Protein AF-A0A7S0QBB1-F1 (afdb_monomer_lite)

Structure (mmCIF, N/CA/C/O backbone):
data_AF-A0A7S0QBB1-F1
#
_entry.id   AF-A0A7S0QBB1-F1
#
loop_
_atom_site.group_PDB
_atom_site.id
_atom_site.type_symbol
_atom_site.label_atom_id
_atom_site.label_alt_id
_atom_site.label_comp_id
_atom_site.label_asym_id
_atom_site.label_entity_id
_atom_site.label_seq_id
_atom_site.pdbx_PDB_ins_code
_atom_site.Cartn_x
_atom_site.Cartn_y
_atom_site.Cartn_z
_atom_site.occupancy
_atom_site.B_iso_or_equiv
_atom_site.auth_seq_id
_atom_site.auth_comp_id
_atom_site.auth_asym_id
_atom_site.auth_atom_id
_atom_site.pdbx_PDB_model_num
ATOM 1 N N . MET A 1 1 ? 30.044 -7.065 79.061 1.00 37.31 1 MET A N 1
ATOM 2 C CA . MET A 1 1 ? 30.307 -5.924 78.152 1.00 37.31 1 MET A CA 1
ATOM 3 C C . MET A 1 1 ? 30.071 -6.440 76.737 1.00 37.31 1 MET A C 1
ATOM 5 O O . MET A 1 1 ? 30.733 -7.391 76.361 1.00 37.31 1 MET A O 1
ATOM 9 N N . TRP A 1 2 ? 28.888 -6.179 76.162 1.00 34.31 2 TRP A N 1
ATOM 10 C CA . TRP A 1 2 ? 28.631 -5.109 75.167 1.00 34.31 2 TRP A CA 1
ATOM 11 C C . TRP A 1 2 ? 29.386 -5.379 73.849 1.00 34.31 2 TRP A C 1
ATOM 13 O O . TRP A 1 2 ? 30.584 -5.583 73.883 1.00 34.31 2 TRP A O 1
ATOM 23 N N . SER A 1 3 ? 28.806 -5.382 72.651 1.00 31.30 3 SER A N 1
ATOM 24 C CA . SER A 1 3 ? 27.509 -4.904 72.185 1.00 31.30 3 SER A CA 1
ATOM 25 C C . SER A 1 3 ? 27.226 -5.514 70.808 1.00 31.30 3 SER A C 1
ATOM 27 O O . SER A 1 3 ? 28.116 -5.647 69.973 1.00 31.30 3 SER A O 1
ATOM 29 N N . SER A 1 4 ? 25.951 -5.817 70.578 1.00 45.66 4 SER A N 1
ATOM 30 C CA . SER A 1 4 ? 25.325 -6.063 69.280 1.00 45.66 4 SER A CA 1
ATOM 31 C C . SER A 1 4 ? 25.690 -4.980 68.251 1.00 45.66 4 SER A C 1
ATOM 33 O O . SER A 1 4 ? 25.452 -3.799 68.502 1.00 45.66 4 SER A O 1
ATOM 35 N N . ALA A 1 5 ? 26.133 -5.383 67.059 1.00 41.97 5 ALA A N 1
ATOM 36 C CA . ALA A 1 5 ? 26.067 -4.555 65.856 1.00 41.97 5 ALA A CA 1
ATOM 37 C C . ALA A 1 5 ? 25.250 -5.296 64.789 1.00 41.97 5 ALA A C 1
ATOM 39 O O . ALA A 1 5 ? 25.757 -6.099 64.005 1.00 41.97 5 ALA A O 1
ATOM 40 N N . ARG A 1 6 ? 23.939 -5.036 64.812 1.00 38.53 6 ARG A N 1
ATOM 41 C CA . ARG A 1 6 ? 22.996 -5.389 63.751 1.00 38.53 6 ARG A CA 1
ATOM 42 C C . ARG A 1 6 ? 23.432 -4.675 62.472 1.00 38.53 6 ARG A C 1
ATOM 44 O O . ARG A 1 6 ? 23.527 -3.451 62.460 1.00 38.53 6 ARG A O 1
ATOM 51 N N . ARG A 1 7 ? 23.661 -5.420 61.391 1.00 38.12 7 ARG A N 1
ATOM 52 C CA . ARG A 1 7 ? 23.711 -4.822 60.053 1.00 38.12 7 ARG A CA 1
ATOM 53 C C . ARG A 1 7 ? 22.289 -4.376 59.688 1.00 38.12 7 ARG A C 1
ATOM 55 O O . ARG A 1 7 ? 21.369 -5.178 59.863 1.00 38.12 7 ARG A O 1
ATOM 62 N N . PRO A 1 8 ? 22.081 -3.136 59.215 1.00 37.22 8 PRO A N 1
ATOM 63 C CA . PRO A 1 8 ? 20.784 -2.728 58.707 1.00 37.22 8 PRO A CA 1
ATOM 64 C C . PRO A 1 8 ? 20.463 -3.591 57.488 1.00 37.22 8 PRO A C 1
ATOM 66 O O . PRO A 1 8 ? 21.264 -3.709 56.558 1.00 37.22 8 PRO A O 1
ATOM 69 N N . GLY A 1 9 ? 19.305 -4.246 57.546 1.00 32.09 9 GLY A N 1
ATOM 70 C CA . GLY A 1 9 ? 18.743 -4.964 56.419 1.00 32.09 9 GLY A CA 1
ATOM 71 C C . GLY A 1 9 ? 18.637 -4.021 55.231 1.00 32.09 9 GLY A C 1
ATOM 72 O O . GLY A 1 9 ? 18.118 -2.911 55.349 1.00 32.09 9 GLY A O 1
ATOM 73 N N . VAL A 1 10 ? 19.141 -4.475 54.088 1.00 34.97 10 VAL A N 1
ATOM 74 C CA . VAL A 1 10 ? 18.803 -3.893 52.797 1.00 34.97 10 VAL A CA 1
ATOM 75 C C . VAL A 1 10 ? 17.295 -4.039 52.670 1.00 34.97 10 VAL A C 1
ATOM 77 O O . VAL A 1 10 ? 16.771 -5.136 52.477 1.00 34.97 10 VAL A O 1
ATOM 80 N N . VAL A 1 11 ? 16.600 -2.924 52.883 1.00 34.69 11 VAL A N 1
ATOM 81 C CA . VAL A 1 11 ? 15.181 -2.784 52.602 1.00 34.69 11 VAL A CA 1
ATOM 82 C C . VAL A 1 11 ? 15.012 -3.170 51.143 1.00 34.69 11 VAL A C 1
ATOM 84 O O . VAL A 1 11 ? 15.486 -2.482 50.240 1.00 34.69 11 VAL A O 1
ATOM 87 N N . SER A 1 12 ? 14.376 -4.322 50.939 1.00 36.91 12 SER A N 1
ATOM 88 C CA . SER A 1 12 ? 13.771 -4.687 49.672 1.00 36.91 12 SER A CA 1
ATOM 89 C C . SER A 1 12 ? 12.870 -3.534 49.265 1.00 36.91 12 SER A C 1
ATOM 91 O O . SER A 1 12 ? 11.769 -3.384 49.793 1.00 36.91 12 SER A O 1
ATOM 93 N N . LEU A 1 13 ? 13.335 -2.716 48.323 1.00 33.91 13 LEU A N 1
ATOM 94 C CA . LEU A 1 13 ? 12.466 -1.843 47.556 1.00 33.91 13 LEU A CA 1
ATOM 95 C C . LEU A 1 13 ? 11.716 -2.742 46.567 1.00 33.91 13 LEU A C 1
ATOM 97 O O . LEU A 1 13 ? 11.995 -2.790 45.371 1.00 33.91 13 LEU A O 1
ATOM 101 N N . LEU A 1 14 ? 10.793 -3.529 47.120 1.00 33.22 14 LEU A N 1
ATOM 102 C CA . LEU A 1 14 ? 9.712 -4.152 46.387 1.00 33.22 14 LEU A CA 1
ATOM 103 C C . LEU A 1 14 ? 8.854 -2.986 45.891 1.00 33.22 14 LEU A C 1
ATOM 105 O O . LEU A 1 14 ? 7.978 -2.484 46.594 1.00 33.22 14 LEU A O 1
ATOM 109 N N . LEU A 1 15 ? 9.157 -2.494 44.693 1.00 34.69 15 LEU A N 1
ATOM 110 C CA . LEU A 1 15 ? 8.220 -1.675 43.944 1.00 34.69 15 LEU A CA 1
ATOM 111 C C . LEU A 1 15 ? 7.018 -2.578 43.650 1.00 34.69 15 LEU A C 1
ATOM 113 O O . LEU A 1 15 ? 7.016 -3.360 42.701 1.00 34.69 15 LEU A O 1
ATOM 117 N N . LEU A 1 16 ? 6.009 -2.488 44.519 1.00 35.66 16 LEU A N 1
ATOM 118 C CA . LEU A 1 16 ? 4.643 -2.892 44.232 1.00 35.66 16 LEU A CA 1
ATOM 119 C C . LEU A 1 16 ? 4.153 -2.051 43.045 1.00 35.66 16 LEU A C 1
ATOM 121 O O . LEU A 1 16 ? 3.462 -1.051 43.205 1.00 35.66 16 LEU A O 1
ATOM 125 N N . ALA A 1 17 ? 4.494 -2.477 41.831 1.00 36.44 17 ALA A N 1
ATOM 126 C CA . ALA A 1 17 ? 3.662 -2.234 40.666 1.00 36.44 17 ALA A CA 1
ATOM 127 C C . ALA A 1 17 ? 2.497 -3.231 40.736 1.00 36.44 17 ALA A C 1
ATOM 129 O O . ALA A 1 17 ? 2.437 -4.226 40.015 1.00 36.44 17 ALA A O 1
ATOM 130 N N . THR A 1 18 ? 1.592 -3.001 41.684 1.00 37.41 18 THR A N 1
ATOM 131 C CA . THR A 1 18 ? 0.313 -3.695 41.745 1.00 37.41 18 THR A CA 1
ATOM 132 C C . THR A 1 18 ? -0.521 -3.284 40.537 1.00 37.41 18 THR A C 1
ATOM 134 O O . THR A 1 18 ? -0.898 -2.129 40.371 1.00 37.41 18 THR A O 1
ATOM 137 N N . ALA A 1 19 ? -0.763 -4.267 39.671 1.00 44.66 19 ALA A N 1
ATOM 138 C CA . ALA A 1 19 ? -1.943 -4.405 38.826 1.00 44.66 19 ALA A CA 1
ATOM 139 C C . ALA A 1 19 ? -2.500 -3.110 38.196 1.00 44.66 19 ALA A C 1
ATOM 141 O O . ALA A 1 19 ? -3.535 -2.588 38.603 1.00 44.66 19 ALA A O 1
ATOM 142 N N . ARG A 1 20 ? -1.897 -2.670 37.089 1.00 39.00 20 ARG A N 1
ATOM 143 C CA . ARG A 1 20 ? -2.682 -2.089 35.990 1.00 39.00 20 ARG A CA 1
ATOM 144 C C . ARG A 1 20 ? -2.699 -3.134 34.892 1.00 39.00 20 ARG A C 1
ATOM 146 O O . ARG A 1 20 ? -1.635 -3.571 34.467 1.00 39.00 20 ARG A O 1
ATOM 153 N N . GLY A 1 21 ? -3.903 -3.620 34.587 1.00 40.47 21 GLY A N 1
ATOM 154 C CA . GLY A 1 21 ? -4.158 -4.845 33.835 1.00 40.47 21 GLY A CA 1
ATOM 155 C C . GLY A 1 21 ? -3.227 -5.020 32.645 1.00 40.47 21 GLY A C 1
ATOM 156 O O . GLY A 1 21 ? -2.919 -4.051 31.950 1.00 40.47 21 GLY A O 1
ATOM 157 N N . ALA A 1 22 ? -2.785 -6.264 32.424 1.00 38.00 22 ALA A N 1
ATOM 158 C CA . ALA A 1 22 ? -2.111 -6.636 31.188 1.00 38.00 22 ALA A CA 1
ATOM 159 C C . ALA A 1 22 ? -2.870 -5.972 30.031 1.00 38.00 22 ALA A C 1
ATOM 161 O O . ALA A 1 22 ? -4.101 -6.095 30.019 1.00 38.00 22 ALA A O 1
ATOM 162 N N . PRO A 1 23 ? -2.189 -5.222 29.141 1.00 39.91 23 PRO A N 1
ATOM 163 C CA . PRO A 1 23 ? -2.857 -4.488 28.080 1.00 39.91 23 PRO A CA 1
ATOM 164 C C . PRO A 1 23 ? -3.809 -5.457 27.396 1.00 39.91 23 PRO A C 1
ATOM 166 O O . PRO A 1 23 ? -3.370 -6.476 26.851 1.00 39.91 23 PRO A O 1
ATOM 169 N N . GLN A 1 24 ? -5.116 -5.203 27.534 1.00 37.03 24 GLN A N 1
ATOM 170 C CA . GLN A 1 24 ? -6.111 -6.003 26.844 1.00 37.03 24 GLN A CA 1
ATOM 171 C C . GLN A 1 24 ? -5.732 -5.891 25.380 1.00 37.03 24 GLN A C 1
ATOM 173 O O . GLN A 1 24 ? -5.711 -4.788 24.833 1.00 37.03 24 GLN A O 1
ATOM 178 N N . LYS A 1 25 ? -5.339 -7.016 24.773 1.00 42.03 25 LYS A N 1
ATOM 179 C CA . LYS A 1 25 ? -5.121 -7.048 23.333 1.00 42.03 25 LYS A CA 1
ATOM 180 C C . LYS A 1 25 ? -6.411 -6.514 22.730 1.00 42.03 25 LYS A C 1
ATOM 182 O O . LYS A 1 25 ? -7.453 -7.108 23.017 1.00 42.03 25 LYS A O 1
ATOM 187 N N . PRO A 1 26 ? -6.381 -5.413 21.965 1.00 46.41 26 PRO A N 1
ATOM 188 C CA . PRO A 1 26 ? -7.560 -5.010 21.235 1.00 46.41 26 PRO A CA 1
ATOM 189 C C . PRO A 1 26 ? -7.950 -6.213 20.383 1.00 46.41 26 PRO A C 1
ATOM 191 O O . PRO A 1 26 ? -7.194 -6.661 19.518 1.00 46.41 26 PRO A O 1
ATOM 194 N N . THR A 1 27 ? -9.085 -6.816 20.727 1.00 52.03 27 THR A N 1
ATOM 195 C CA . THR A 1 27 ? -9.626 -7.942 19.980 1.00 52.03 27 THR A CA 1
ATOM 196 C C . THR A 1 27 ? -10.220 -7.314 18.736 1.00 52.03 27 THR A C 1
ATOM 198 O O . THR A 1 27 ? -11.371 -6.878 18.744 1.00 52.03 27 THR A O 1
ATOM 201 N N . ILE A 1 28 ? -9.398 -7.145 17.700 1.00 63.47 28 ILE A N 1
ATOM 202 C CA . ILE A 1 28 ? -9.899 -6.654 16.425 1.00 63.47 28 ILE A CA 1
ATOM 203 C C . ILE A 1 28 ? -10.832 -7.748 15.917 1.00 63.47 28 ILE A C 1
ATOM 205 O O . ILE A 1 28 ? -10.396 -8.868 15.650 1.00 63.47 28 ILE A O 1
ATOM 209 N N . LYS A 1 29 ? -12.135 -7.454 15.883 1.00 77.94 29 LYS A N 1
ATOM 210 C CA . LYS A 1 29 ? -13.109 -8.353 15.263 1.00 77.94 29 LYS A CA 1
ATOM 211 C C . LYS A 1 29 ? -12.664 -8.579 13.821 1.00 77.94 29 LYS A C 1
ATOM 213 O O . LYS A 1 29 ? -12.307 -7.610 13.150 1.00 77.94 29 LYS A O 1
ATOM 218 N N . SER A 1 30 ? -12.684 -9.835 13.374 1.00 85.44 30 SER A N 1
ATOM 219 C CA . SER A 1 30 ? -12.396 -10.144 11.974 1.00 85.44 30 SER A CA 1
ATOM 220 C C . SER A 1 30 ? -13.299 -9.302 11.076 1.00 85.44 30 SER A C 1
ATOM 222 O O . SER A 1 30 ? -14.501 -9.169 11.323 1.00 85.44 30 SER A O 1
ATOM 224 N N . LEU A 1 31 ? -12.696 -8.731 10.042 1.00 90.62 31 LEU A N 1
ATOM 225 C CA . LEU A 1 31 ? -13.368 -7.987 8.992 1.00 90.62 31 LEU A CA 1
ATOM 226 C C . LEU A 1 31 ? -13.863 -8.917 7.880 1.00 90.62 31 LEU A C 1
ATOM 228 O O . LEU A 1 31 ? -14.485 -8.436 6.945 1.00 90.62 31 LEU A O 1
ATOM 232 N N . GLY A 1 32 ? -13.612 -10.229 7.950 1.00 93.25 32 GLY A N 1
ATOM 233 C CA . GLY A 1 32 ? -13.990 -11.177 6.904 1.00 93.25 32 GLY A CA 1
ATOM 234 C C . GLY A 1 32 ? -13.094 -11.056 5.670 1.00 93.25 32 GLY A C 1
ATOM 235 O O . GLY A 1 32 ? -11.882 -11.274 5.752 1.00 93.25 32 GLY A O 1
ATOM 236 N N . THR A 1 33 ? -13.688 -10.740 4.514 1.00 95.44 33 THR A N 1
ATOM 237 C CA . THR A 1 33 ? -12.956 -10.581 3.248 1.00 95.44 33 THR A CA 1
ATOM 238 C C . THR A 1 33 ? -12.475 -9.147 3.072 1.00 95.44 33 THR A C 1
ATOM 240 O O . THR A 1 33 ? -13.278 -8.217 2.991 1.00 95.44 33 THR A O 1
ATOM 243 N N . CYS A 1 34 ? -11.163 -8.973 2.936 1.00 96.62 34 CYS A N 1
ATOM 244 C CA . CYS A 1 34 ? -10.540 -7.675 2.722 1.00 96.62 34 CYS A CA 1
ATOM 245 C C . CYS A 1 34 ? -9.991 -7.546 1.295 1.00 96.62 34 CYS A C 1
ATOM 247 O O . CYS A 1 34 ? -9.218 -8.393 0.850 1.00 96.62 34 CYS A O 1
ATOM 249 N N . SER A 1 35 ? -10.315 -6.454 0.607 1.00 97.38 35 SER A N 1
ATOM 250 C CA . SER A 1 35 ? -9.626 -6.036 -0.619 1.00 97.38 35 SER A CA 1
ATOM 251 C C . SER A 1 35 ? -8.376 -5.249 -0.250 1.00 97.38 35 SER A C 1
ATOM 253 O O . SER A 1 35 ? -8.486 -4.163 0.306 1.00 97.38 35 SER A O 1
ATOM 255 N N . VAL A 1 36 ? -7.186 -5.764 -0.558 1.00 96.38 36 VAL A N 1
ATOM 256 C CA . VAL A 1 36 ? -5.913 -5.057 -0.351 1.00 96.38 36 VAL A CA 1
ATOM 257 C C . VAL A 1 36 ? -5.462 -4.453 -1.671 1.00 96.38 36 VAL A C 1
ATOM 259 O O . VAL A 1 36 ? -5.113 -5.169 -2.608 1.00 96.38 36 VAL A O 1
ATOM 262 N N . VAL A 1 37 ? -5.463 -3.128 -1.738 1.00 95.62 37 VAL A N 1
ATOM 263 C CA . VAL A 1 37 ? -5.163 -2.349 -2.938 1.00 95.62 37 VAL A CA 1
ATOM 264 C C . VAL A 1 37 ? -3.757 -1.772 -2.827 1.00 95.62 37 VAL A C 1
ATOM 266 O O . VAL A 1 37 ? -3.470 -0.946 -1.954 1.00 95.62 37 VAL A O 1
ATOM 269 N N . SER A 1 38 ? -2.865 -2.236 -3.702 1.00 94.25 38 SER A N 1
ATOM 270 C CA . SER A 1 38 ? -1.499 -1.719 -3.809 1.00 94.25 38 SER A CA 1
ATOM 271 C C . SER A 1 38 ? -1.462 -0.301 -4.393 1.00 94.25 38 SER A C 1
ATOM 273 O O . SER A 1 38 ? -2.475 0.280 -4.777 1.00 94.25 38 SER A O 1
ATOM 275 N N . THR A 1 39 ? -0.260 0.263 -4.493 1.00 92.38 39 THR A N 1
ATOM 276 C CA . THR A 1 39 ? -0.033 1.528 -5.195 1.00 92.38 39 THR A CA 1
ATOM 277 C C . THR A 1 39 ? 0.264 1.351 -6.681 1.00 92.38 39 THR A C 1
ATOM 279 O O . THR A 1 39 ? 0.466 2.354 -7.350 1.00 92.38 39 THR A O 1
ATOM 282 N N . SER A 1 40 ? 0.275 0.123 -7.209 1.00 92.00 40 SER A N 1
ATOM 283 C CA . SER A 1 40 ? 0.724 -0.189 -8.571 1.00 92.00 40 SER A CA 1
ATOM 284 C C . SER A 1 40 ? -0.063 0.567 -9.645 1.00 92.00 40 SER A C 1
ATOM 286 O O . SER A 1 40 ? -1.294 0.585 -9.601 1.00 92.00 40 SER A O 1
ATOM 288 N N . GLY A 1 41 ? 0.623 1.156 -10.632 1.00 91.19 41 GLY A N 1
ATOM 289 C CA . GLY A 1 41 ? -0.030 1.777 -11.795 1.00 91.19 41 GLY A CA 1
ATOM 290 C C . GLY A 1 41 ? -0.711 0.775 -12.721 1.00 91.19 41 GLY A C 1
ATOM 291 O O . GLY A 1 41 ? -1.610 1.145 -13.472 1.00 91.19 41 GLY A O 1
ATOM 292 N N . GLN A 1 42 ? -0.379 -0.511 -12.585 1.00 90.69 42 GLN A N 1
ATOM 293 C CA . GLN A 1 42 ? -1.039 -1.607 -13.293 1.00 90.69 42 GLN A CA 1
ATOM 294 C C . GLN A 1 42 ? -2.541 -1.705 -12.978 1.00 90.69 42 GLN A C 1
ATOM 296 O O . GLN A 1 42 ? -3.302 -2.256 -13.763 1.00 90.69 42 GLN A O 1
ATOM 301 N N . LEU A 1 43 ? -2.992 -1.131 -11.856 1.00 91.94 43 LEU A N 1
ATOM 302 C CA . LEU A 1 43 ? -4.413 -1.054 -11.511 1.00 91.94 43 LEU A CA 1
ATOM 303 C C . LEU A 1 43 ? -5.249 -0.302 -12.559 1.00 91.94 43 LEU A C 1
ATOM 305 O O . LEU A 1 43 ? -6.436 -0.569 -12.674 1.00 91.94 43 LEU A O 1
ATOM 309 N N . ALA A 1 44 ? -4.644 0.586 -13.354 1.00 91.69 44 ALA A N 1
ATOM 310 C CA . ALA A 1 44 ? -5.335 1.278 -14.442 1.00 91.69 44 ALA A CA 1
ATOM 311 C C . ALA A 1 44 ? -5.633 0.376 -15.661 1.00 91.69 44 ALA A C 1
ATOM 313 O O . ALA A 1 44 ? -6.252 0.829 -16.617 1.00 91.69 44 ALA A O 1
ATOM 314 N N . ALA A 1 45 ? -5.198 -0.890 -15.656 1.00 90.50 45 ALA A N 1
ATOM 315 C CA . ALA A 1 45 ? -5.482 -1.829 -16.741 1.00 90.50 45 ALA A CA 1
ATOM 316 C C . ALA A 1 45 ? -6.918 -2.385 -16.700 1.00 90.50 45 ALA A C 1
ATOM 318 O O . ALA A 1 45 ? -7.407 -2.886 -17.714 1.00 90.50 45 ALA A O 1
ATOM 319 N N . HIS A 1 46 ? -7.592 -2.317 -15.544 1.00 89.94 46 HIS A N 1
ATOM 320 C CA . HIS A 1 46 ? -8.912 -2.917 -15.337 1.00 89.94 46 HIS A CA 1
ATOM 321 C C . HIS A 1 46 ? -9.805 -2.053 -14.442 1.00 89.94 46 HIS A C 1
ATOM 323 O O . HIS A 1 46 ? -9.385 -1.609 -13.374 1.00 89.94 46 HIS A O 1
ATOM 329 N N . GLU A 1 47 ? -11.061 -1.861 -14.847 1.00 94.88 47 GLU A N 1
ATOM 330 C CA . GLU A 1 47 ? -12.077 -1.122 -14.084 1.00 94.88 47 GLU A CA 1
ATOM 331 C C . GLU A 1 47 ? -12.642 -1.963 -12.923 1.00 94.88 47 GLU A C 1
ATOM 333 O O . GLU A 1 47 ? -13.801 -2.375 -12.902 1.00 94.88 47 GLU A O 1
ATOM 338 N N . ASP A 1 48 ? -11.788 -2.263 -11.945 1.00 96.00 48 ASP A N 1
ATOM 339 C CA . ASP A 1 48 ? -12.096 -3.147 -10.820 1.00 96.00 48 ASP A CA 1
ATOM 340 C C . ASP A 1 48 ? -12.716 -2.441 -9.607 1.00 96.00 48 ASP A C 1
ATOM 342 O O . ASP A 1 48 ? -12.975 -3.073 -8.579 1.00 96.00 48 ASP A O 1
ATOM 346 N N . GLY A 1 49 ? -12.997 -1.142 -9.701 1.00 96.50 49 GLY A N 1
ATOM 347 C CA . GLY A 1 49 ? -13.323 -0.315 -8.545 1.00 96.50 49 GLY A CA 1
ATOM 348 C C . GLY A 1 49 ? -14.566 -0.760 -7.780 1.00 96.50 49 GLY 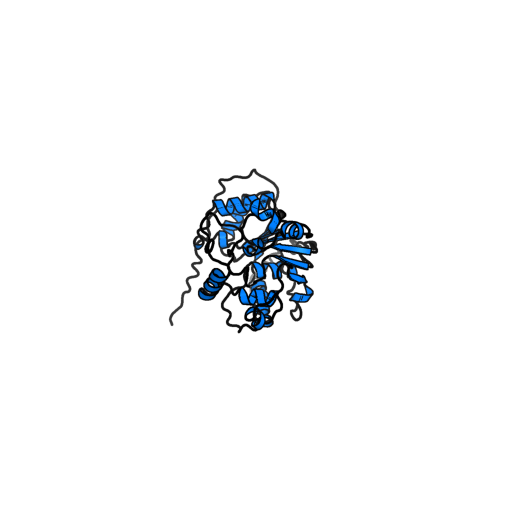A C 1
ATOM 349 O O . GLY A 1 49 ? -14.526 -0.892 -6.557 1.00 96.50 49 GLY A O 1
ATOM 350 N N . ALA A 1 50 ? -15.647 -1.091 -8.489 1.00 97.44 50 ALA A N 1
ATOM 351 C CA . ALA A 1 50 ? -16.866 -1.604 -7.860 1.00 97.44 50 ALA A CA 1
ATOM 352 C C . ALA A 1 50 ? -16.640 -2.961 -7.168 1.00 97.44 50 ALA A C 1
ATOM 354 O O . ALA A 1 50 ? -17.213 -3.237 -6.114 1.00 97.44 50 ALA A O 1
ATOM 355 N N . ARG A 1 51 ? -15.776 -3.808 -7.742 1.00 97.19 51 ARG A N 1
ATOM 356 C CA . ARG A 1 51 ? -15.439 -5.131 -7.202 1.00 97.19 51 ARG A CA 1
ATOM 357 C C . ARG A 1 51 ? -14.558 -5.022 -5.959 1.00 97.19 51 ARG A C 1
ATOM 359 O O . ARG A 1 51 ? -14.762 -5.770 -5.008 1.00 97.19 51 ARG A O 1
ATOM 366 N N . ILE A 1 52 ? -13.629 -4.067 -5.948 1.00 97.12 52 ILE A N 1
ATOM 367 C CA . ILE A 1 52 ? -12.816 -3.721 -4.778 1.00 97.12 52 ILE A CA 1
ATOM 368 C C . ILE A 1 52 ? -13.716 -3.282 -3.619 1.00 97.12 52 ILE A C 1
ATOM 370 O O . ILE A 1 52 ? -13.592 -3.827 -2.519 1.00 97.12 52 ILE A O 1
ATOM 374 N N . ASP A 1 53 ? -14.642 -2.353 -3.879 1.00 96.75 53 ASP A N 1
ATOM 375 C CA . ASP A 1 53 ? -15.512 -1.745 -2.864 1.00 96.75 53 ASP A CA 1
ATOM 376 C C . ASP A 1 53 ? -16.576 -2.710 -2.303 1.00 96.75 53 ASP A C 1
ATOM 378 O O . ASP A 1 53 ? -17.093 -2.484 -1.203 1.00 96.75 53 ASP A O 1
ATOM 382 N N . ALA A 1 54 ? -16.856 -3.812 -3.010 1.00 97.00 54 ALA A N 1
ATOM 383 C CA . ALA A 1 54 ? -17.774 -4.868 -2.581 1.00 97.00 54 ALA A CA 1
ATOM 384 C C . ALA A 1 54 ? -17.230 -5.752 -1.440 1.00 97.00 54 ALA A C 1
ATOM 386 O O . ALA A 1 54 ? -17.987 -6.525 -0.847 1.00 97.00 54 ALA A O 1
ATOM 387 N N . ALA A 1 55 ? -15.935 -5.667 -1.118 1.00 96.88 55 ALA A N 1
ATOM 388 C CA . ALA A 1 55 ? -15.361 -6.394 0.012 1.00 96.88 55 ALA A CA 1
ATOM 389 C C . ALA A 1 55 ? -15.917 -5.900 1.361 1.00 96.88 55 ALA A C 1
ATOM 391 O O . ALA A 1 55 ? -16.409 -4.777 1.503 1.00 96.88 55 ALA A O 1
ATOM 392 N N . ASN A 1 56 ? -15.797 -6.728 2.402 1.00 95.81 56 ASN A N 1
ATOM 393 C CA . ASN A 1 56 ? -16.208 -6.324 3.746 1.00 95.81 56 ASN A CA 1
ATOM 394 C C . ASN A 1 56 ? -15.362 -5.149 4.257 1.00 95.81 56 ASN A C 1
ATOM 396 O O . ASN A 1 56 ? -15.902 -4.263 4.922 1.00 95.81 56 ASN A O 1
ATOM 400 N N . ALA A 1 57 ? -14.075 -5.114 3.898 1.00 94.81 57 ALA A N 1
ATOM 401 C CA . ALA A 1 57 ? -13.180 -3.986 4.129 1.00 94.81 57 ALA A CA 1
ATOM 402 C C . ALA A 1 57 ? -12.245 -3.738 2.934 1.00 94.81 57 ALA A C 1
ATOM 404 O O . ALA A 1 57 ? -11.770 -4.678 2.297 1.00 94.81 57 ALA A O 1
ATOM 405 N N . VAL A 1 58 ? -11.927 -2.472 2.669 1.00 95.19 58 VAL A N 1
ATOM 406 C CA . VAL A 1 58 ? -10.926 -2.041 1.688 1.00 95.19 58 VAL A CA 1
ATOM 407 C C . VAL A 1 58 ? -9.702 -1.499 2.413 1.00 95.19 58 VAL A C 1
ATOM 409 O O . VAL A 1 58 ? -9.778 -0.554 3.199 1.00 95.19 58 VAL A O 1
ATOM 412 N N . VAL A 1 59 ? -8.557 -2.102 2.130 1.00 94.75 59 VAL A N 1
ATOM 413 C CA . VAL A 1 59 ? -7.260 -1.782 2.709 1.00 94.75 59 VAL A CA 1
ATOM 414 C C . VAL A 1 59 ? -6.378 -1.162 1.633 1.00 94.75 59 VAL A C 1
ATOM 416 O O . VAL A 1 59 ? -6.026 -1.835 0.668 1.00 94.75 59 VAL A O 1
ATOM 419 N N . ARG A 1 60 ? -5.978 0.101 1.788 1.00 93.69 60 ARG A N 1
ATOM 420 C CA . ARG A 1 60 ? -5.063 0.769 0.846 1.00 93.69 60 ARG A CA 1
ATOM 421 C C . ARG A 1 60 ? -3.647 0.833 1.386 1.00 93.69 60 ARG A C 1
ATOM 423 O O . ARG A 1 60 ? -3.435 0.965 2.590 1.00 93.69 60 ARG A O 1
ATOM 430 N N . LEU A 1 61 ? -2.673 0.766 0.488 1.00 91.56 61 LEU A N 1
ATOM 431 C CA . LEU A 1 61 ? -1.263 0.860 0.843 1.00 91.56 61 LEU A CA 1
ATOM 432 C C . LEU A 1 61 ? -0.671 2.220 0.480 1.00 91.56 61 LEU A C 1
ATOM 434 O O . LEU A 1 61 ? -1.001 2.813 -0.543 1.00 91.56 61 LEU A O 1
ATOM 438 N N . GLY A 1 62 ? 0.256 2.687 1.312 1.00 87.31 62 GLY A N 1
ATOM 439 C CA . GLY A 1 62 ? 1.012 3.909 1.073 1.00 87.31 62 GLY A CA 1
ATOM 440 C C . GLY A 1 62 ? 0.172 5.187 1.144 1.00 87.31 62 GLY A C 1
ATOM 441 O O . GLY A 1 62 ? -0.846 5.272 1.833 1.00 87.31 62 GLY A O 1
ATOM 442 N N . TRP A 1 63 ? 0.649 6.211 0.438 1.00 81.62 63 TRP A N 1
ATOM 443 C CA . TRP A 1 63 ? 0.178 7.595 0.567 1.00 81.62 63 TRP A CA 1
ATOM 444 C C . TRP A 1 63 ? -0.637 8.095 -0.631 1.00 81.62 63 TRP A C 1
ATOM 446 O O . TRP A 1 63 ? -1.145 9.207 -0.592 1.00 81.62 63 TRP A O 1
ATOM 456 N N . GLY A 1 64 ? -0.813 7.272 -1.668 1.00 78.81 64 GLY A N 1
ATOM 457 C CA . GLY A 1 64 ? -1.561 7.649 -2.869 1.00 78.81 64 GLY A CA 1
ATOM 458 C C . GLY A 1 64 ? -3.027 7.943 -2.581 1.00 78.81 64 GLY A C 1
ATOM 459 O O . GLY A 1 64 ? -3.705 7.115 -1.969 1.00 78.81 64 GLY A O 1
ATOM 460 N N . ALA A 1 65 ? -3.525 9.102 -2.995 1.00 77.19 65 ALA A N 1
ATOM 461 C CA . ALA A 1 65 ? -4.946 9.418 -2.908 1.00 77.19 65 ALA A CA 1
ATOM 462 C C . ALA A 1 65 ? -5.726 8.726 -4.037 1.00 77.19 65 ALA A C 1
ATOM 464 O O . ALA A 1 65 ? -5.222 8.585 -5.152 1.00 77.19 65 ALA A O 1
ATOM 465 N N . THR A 1 66 ? -6.971 8.336 -3.761 1.00 81.94 66 THR A N 1
ATOM 466 C CA . THR A 1 66 ? -7.914 7.980 -4.826 1.00 81.94 66 THR A CA 1
ATOM 467 C C . THR A 1 66 ? -8.389 9.273 -5.475 1.00 81.94 66 THR A C 1
ATOM 469 O O . THR A 1 66 ? -9.028 10.093 -4.821 1.00 81.94 66 THR A O 1
ATOM 472 N N . THR A 1 67 ? -8.073 9.474 -6.751 1.00 84.50 67 THR A N 1
ATOM 473 C CA . THR A 1 67 ? -8.611 10.598 -7.528 1.00 84.50 67 THR A CA 1
ATOM 474 C C . THR A 1 67 ? -9.940 10.199 -8.176 1.00 84.50 67 THR A C 1
ATOM 476 O O . THR A 1 67 ? -10.149 9.008 -8.428 1.00 84.50 67 THR A O 1
ATOM 479 N N . PRO A 1 68 ? -10.828 11.154 -8.518 1.00 88.62 68 PRO A N 1
ATOM 480 C CA . PRO A 1 68 ? -12.065 10.850 -9.243 1.00 88.62 68 PRO A CA 1
ATOM 481 C C . PRO A 1 68 ? -11.835 10.032 -10.523 1.00 88.62 68 PRO A C 1
ATOM 483 O O . PRO A 1 68 ? -12.591 9.108 -10.806 1.00 88.62 68 PRO A O 1
ATOM 486 N N . ALA A 1 69 ? -10.741 10.305 -11.243 1.00 89.75 69 ALA A N 1
ATOM 487 C CA . ALA A 1 69 ? -10.360 9.574 -12.453 1.00 89.75 69 ALA A CA 1
ATOM 488 C C . ALA A 1 69 ? -10.002 8.098 -12.196 1.00 89.75 69 ALA A C 1
ATOM 490 O O . ALA A 1 69 ? -10.110 7.273 -13.097 1.00 89.75 69 ALA A O 1
ATOM 491 N N . MET A 1 70 ? -9.595 7.753 -10.971 1.00 91.81 70 MET A N 1
ATOM 492 C CA . MET A 1 70 ? -9.196 6.395 -10.604 1.00 91.81 70 MET A CA 1
ATOM 493 C C . MET A 1 70 ? -10.329 5.575 -9.978 1.00 91.81 70 MET A C 1
ATOM 495 O O . MET A 1 70 ? -10.176 4.364 -9.839 1.00 91.81 70 MET A O 1
ATOM 499 N N . VAL A 1 71 ? -11.471 6.181 -9.628 1.00 94.06 71 VAL A N 1
ATOM 500 C CA . VAL A 1 71 ? -12.569 5.492 -8.918 1.00 94.06 71 VAL A CA 1
ATOM 501 C C . VAL A 1 71 ? -13.058 4.251 -9.669 1.00 94.06 71 VAL A C 1
ATOM 503 O O . VAL A 1 71 ? -13.259 3.215 -9.040 1.00 94.06 71 VAL A O 1
ATOM 506 N N . ALA A 1 72 ? -13.179 4.314 -11.000 1.00 96.12 72 ALA A N 1
ATOM 507 C CA . ALA A 1 72 ? -13.592 3.166 -11.813 1.00 96.12 72 ALA A CA 1
ATOM 508 C C . ALA A 1 72 ? -12.626 1.971 -11.696 1.00 96.12 72 ALA A C 1
ATOM 510 O O . ALA A 1 72 ? -13.052 0.824 -11.757 1.00 96.12 72 ALA A O 1
ATOM 511 N N . TYR A 1 73 ? -11.339 2.229 -11.460 1.00 94.75 73 TYR A N 1
ATOM 512 C CA . TYR A 1 73 ? -10.273 1.226 -11.436 1.00 94.75 73 TYR A CA 1
ATOM 513 C C . TYR A 1 73 ? -9.980 0.695 -10.034 1.00 94.75 73 TYR A C 1
ATOM 515 O O . TYR A 1 73 ? -9.788 -0.502 -9.846 1.00 94.75 73 TYR A O 1
ATOM 523 N N . ILE A 1 74 ? -9.943 1.582 -9.036 1.00 94.62 74 ILE A N 1
ATOM 524 C CA . ILE A 1 74 ? -9.473 1.244 -7.683 1.00 94.62 74 ILE A CA 1
ATOM 525 C C . ILE A 1 74 ? -10.525 1.430 -6.593 1.00 94.62 74 ILE A C 1
ATOM 527 O O . ILE A 1 74 ? -10.198 1.250 -5.418 1.00 94.62 74 ILE A O 1
ATOM 531 N N . GLY A 1 75 ? -11.747 1.826 -6.951 1.00 94.94 75 GLY A N 1
ATOM 532 C CA . GLY A 1 75 ? -12.841 2.077 -6.016 1.00 94.94 75 GLY A CA 1
ATOM 533 C C . GLY A 1 75 ? -12.658 3.386 -5.255 1.00 94.94 75 GLY A C 1
ATOM 534 O O . GLY A 1 75 ? -11.590 4.001 -5.304 1.00 94.94 75 GLY A O 1
ATOM 535 N N . ASN A 1 76 ? -13.688 3.809 -4.527 1.00 93.00 76 ASN A N 1
ATOM 536 C CA . ASN A 1 76 ? -13.659 5.023 -3.706 1.00 93.00 76 ASN A CA 1
ATOM 537 C C . ASN A 1 76 ? -13.649 4.726 -2.199 1.00 93.00 76 ASN A C 1
ATOM 539 O O . ASN A 1 76 ? -13.386 5.615 -1.388 1.00 93.00 76 ASN A O 1
ATOM 543 N N . ARG A 1 77 ? -13.901 3.478 -1.790 1.00 92.12 77 ARG A N 1
ATOM 544 C CA . ARG A 1 77 ? -13.919 3.110 -0.373 1.00 92.12 77 ARG A CA 1
ATOM 545 C C . ARG A 1 77 ? -12.503 2.896 0.160 1.00 92.12 77 ARG A C 1
ATOM 547 O O . ARG A 1 77 ? -11.608 2.419 -0.540 1.00 92.12 77 ARG A O 1
ATOM 554 N N . THR A 1 78 ? -12.290 3.261 1.421 1.00 91.94 78 THR A N 1
ATOM 555 C CA . THR A 1 78 ? -11.092 2.912 2.193 1.00 91.94 78 THR A CA 1
ATOM 556 C C . THR A 1 78 ? -11.516 2.701 3.637 1.00 91.94 78 THR A C 1
ATOM 558 O O . THR A 1 78 ? -11.951 3.638 4.276 1.00 91.94 78 THR A O 1
ATOM 561 N N . ASP A 1 79 ? -11.404 1.503 4.192 1.00 91.38 79 ASP A N 1
ATOM 562 C CA . ASP A 1 79 ? -11.673 1.287 5.621 1.00 91.38 79 ASP A CA 1
ATOM 563 C C . ASP A 1 79 ? -10.379 1.399 6.431 1.00 91.38 79 ASP A C 1
ATOM 565 O O . ASP A 1 79 ? -10.355 1.967 7.524 1.00 91.38 79 ASP A O 1
ATOM 569 N N . LEU A 1 80 ? -9.290 0.891 5.852 1.00 91.44 80 LEU A N 1
ATOM 570 C CA . LEU A 1 80 ? -7.970 0.808 6.455 1.00 91.44 80 LEU A CA 1
ATOM 571 C C . LEU A 1 80 ? -6.923 1.361 5.500 1.00 91.44 80 LEU A C 1
ATOM 573 O O . LEU A 1 80 ? -6.980 1.127 4.290 1.00 91.44 80 LEU A O 1
ATOM 577 N N . ARG A 1 81 ? -5.896 2.002 6.050 1.00 90.44 81 ARG A N 1
ATOM 578 C CA . ARG A 1 81 ? -4.704 2.335 5.277 1.00 90.44 81 ARG A CA 1
ATOM 579 C C . ARG A 1 81 ? -3.435 1.966 6.013 1.00 90.44 81 ARG A C 1
ATOM 581 O O . ARG A 1 81 ? -3.279 2.313 7.177 1.00 90.44 81 ARG A O 1
ATOM 588 N N . LEU A 1 82 ? -2.531 1.277 5.323 1.00 89.44 82 LEU A N 1
ATOM 589 C CA . LEU A 1 82 ? -1.212 0.933 5.841 1.00 89.44 82 LEU A CA 1
ATOM 590 C C . LEU A 1 82 ? -0.168 1.797 5.151 1.00 89.44 82 LEU A C 1
ATOM 592 O O . LEU A 1 82 ? 0.078 1.661 3.951 1.00 89.44 82 LEU A O 1
ATOM 596 N N . ALA A 1 83 ? 0.448 2.688 5.917 1.00 85.19 83 ALA A N 1
ATOM 597 C CA . ALA A 1 83 ? 1.408 3.648 5.406 1.00 85.19 83 ALA A CA 1
ATOM 598 C C . ALA A 1 83 ? 2.777 3.464 6.066 1.00 85.19 83 ALA A C 1
ATOM 600 O O . ALA A 1 83 ? 2.906 3.329 7.284 1.00 85.19 83 ALA A O 1
ATOM 601 N N . SER A 1 84 ? 3.825 3.492 5.245 1.00 84.31 84 SER A N 1
ATOM 602 C CA . SER A 1 84 ? 5.197 3.542 5.740 1.00 84.31 84 SER A CA 1
ATOM 603 C C . SER A 1 84 ? 5.530 4.945 6.237 1.00 84.31 84 SER A C 1
ATOM 605 O O . SER A 1 84 ? 5.168 5.945 5.609 1.00 84.31 84 SER A O 1
ATOM 607 N N . ASN A 1 85 ? 6.302 5.024 7.320 1.00 81.62 85 ASN A N 1
ATOM 608 C CA . ASN A 1 85 ? 6.819 6.288 7.842 1.00 81.62 85 ASN A CA 1
ATOM 609 C C . ASN A 1 85 ? 7.887 6.941 6.942 1.00 81.62 85 ASN A C 1
ATOM 611 O O . ASN A 1 85 ? 8.365 8.032 7.244 1.00 81.62 85 ASN A O 1
ATOM 615 N N . THR A 1 86 ? 8.255 6.318 5.818 1.00 79.81 86 THR A N 1
ATOM 616 C CA . THR A 1 86 ? 9.247 6.870 4.887 1.00 79.81 86 THR A CA 1
ATOM 617 C C . THR A 1 86 ? 8.841 8.216 4.294 1.00 79.81 86 THR A C 1
ATOM 619 O O . THR A 1 86 ? 9.729 8.967 3.911 1.00 79.81 86 THR A O 1
ATOM 622 N N . ALA A 1 87 ? 7.549 8.560 4.253 1.00 78.38 87 ALA A N 1
ATOM 623 C CA . ALA A 1 87 ? 7.105 9.890 3.822 1.00 78.38 87 ALA A CA 1
ATOM 624 C C . ALA A 1 87 ? 7.584 11.025 4.750 1.00 78.38 87 ALA A C 1
ATOM 626 O O . ALA A 1 87 ? 7.663 12.171 4.325 1.00 78.38 87 ALA A O 1
ATOM 627 N N . PHE A 1 88 ? 7.956 10.714 5.996 1.00 81.75 88 PHE A N 1
ATOM 628 C CA . PHE A 1 88 ? 8.485 11.692 6.954 1.00 81.75 88 PHE A CA 1
ATOM 629 C C . PHE A 1 88 ? 10.008 11.844 6.891 1.00 81.75 88 PHE A C 1
ATOM 631 O O . PHE A 1 88 ? 10.566 12.692 7.585 1.00 81.75 88 PHE A O 1
ATOM 638 N N . ASN A 1 89 ? 10.690 11.035 6.078 1.00 80.94 89 ASN A N 1
ATOM 639 C CA . ASN A 1 89 ? 12.138 11.089 5.931 1.00 80.94 89 ASN A CA 1
ATOM 640 C C . ASN A 1 89 ? 12.543 12.281 5.052 1.00 80.94 89 ASN A C 1
ATOM 642 O O . ASN A 1 89 ? 12.102 12.394 3.907 1.00 80.94 89 ASN A O 1
ATOM 646 N N . GLU A 1 90 ? 13.427 13.136 5.564 1.00 78.50 90 GLU A N 1
ATOM 647 C CA . GLU A 1 90 ? 13.956 14.304 4.847 1.00 78.50 90 GLU A CA 1
ATOM 648 C C . GLU A 1 90 ? 14.562 13.951 3.487 1.00 78.50 90 GLU A C 1
ATOM 650 O O . GLU A 1 90 ? 14.298 14.638 2.502 1.00 78.50 90 GLU A O 1
ATOM 655 N N . ASN A 1 91 ? 15.272 12.824 3.400 1.00 78.50 91 ASN A N 1
ATOM 656 C CA . ASN A 1 91 ? 15.948 12.379 2.179 1.00 78.50 91 ASN A CA 1
ATOM 657 C C . ASN A 1 91 ? 14.981 11.957 1.069 1.00 78.50 91 ASN A C 1
ATOM 659 O O . ASN A 1 91 ? 15.396 11.774 -0.072 1.00 78.50 91 ASN A O 1
ATOM 663 N N . ARG A 1 92 ? 13.703 11.740 1.394 1.00 76.31 92 ARG A N 1
ATOM 664 C CA . ARG A 1 92 ? 12.677 11.416 0.396 1.00 76.31 92 ARG A CA 1
ATOM 665 C C . ARG A 1 92 ? 12.118 12.653 -0.291 1.00 76.31 92 ARG A C 1
ATOM 667 O O . ARG A 1 92 ? 11.359 12.492 -1.235 1.00 76.31 92 ARG A O 1
ATOM 674 N N . ASN A 1 93 ? 12.463 13.841 0.206 1.00 76.75 93 ASN A N 1
ATOM 675 C CA . ASN A 1 93 ? 11.991 15.132 -0.275 1.00 76.75 93 ASN A CA 1
ATOM 676 C C . ASN A 1 93 ? 10.461 15.247 -0.408 1.00 76.75 93 ASN A C 1
ATOM 678 O O . ASN A 1 93 ? 9.964 16.086 -1.148 1.00 76.75 93 ASN A O 1
ATOM 682 N N . VAL A 1 94 ? 9.701 14.446 0.350 1.00 76.75 94 VAL A N 1
ATOM 683 C CA . VAL A 1 94 ? 8.239 14.561 0.366 1.00 76.75 94 VAL A CA 1
ATOM 684 C C . VAL A 1 94 ? 7.886 15.894 1.014 1.00 76.75 94 VAL A C 1
ATOM 686 O O . VAL A 1 94 ? 8.355 16.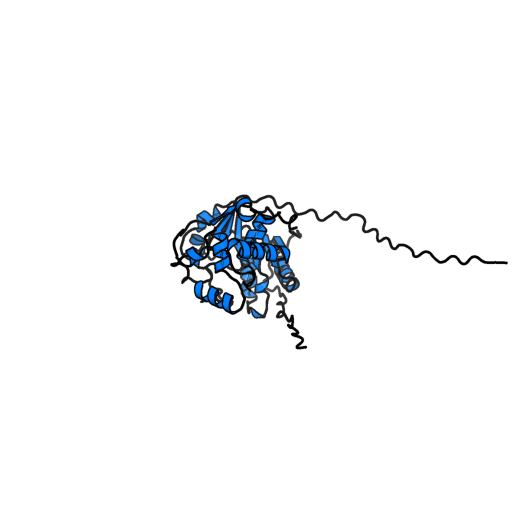217 2.119 1.00 76.75 94 VAL A O 1
ATOM 689 N N . SER A 1 95 ? 7.107 16.704 0.309 1.00 80.19 95 SER A N 1
ATOM 690 C CA . SER A 1 95 ? 6.631 17.975 0.836 1.00 80.19 95 SER A CA 1
ATOM 691 C C . SER A 1 95 ? 5.615 17.735 1.962 1.00 80.19 95 SER A C 1
ATOM 693 O O . SER A 1 95 ? 4.924 16.713 2.010 1.00 80.19 95 SER A O 1
ATOM 695 N N . ARG A 1 96 ? 5.516 18.691 2.896 1.00 80.75 96 ARG A N 1
ATOM 696 C CA . ARG A 1 96 ? 4.484 18.630 3.940 1.00 80.75 96 ARG A CA 1
ATOM 697 C C . ARG A 1 96 ? 3.078 18.695 3.342 1.00 80.75 96 ARG A C 1
ATOM 699 O O . ARG A 1 96 ? 2.181 18.060 3.885 1.00 80.75 96 ARG A O 1
ATOM 706 N N . ALA A 1 97 ? 2.897 19.410 2.230 1.00 80.69 97 ALA A N 1
ATOM 707 C CA . ALA A 1 97 ? 1.607 19.531 1.561 1.00 80.69 97 ALA A CA 1
ATOM 708 C C . ALA A 1 97 ? 1.102 18.165 1.074 1.00 80.69 97 ALA A C 1
ATOM 710 O O . ALA A 1 97 ? -0.040 17.830 1.378 1.00 80.69 97 ALA A O 1
ATOM 711 N N . VAL A 1 98 ? 1.955 17.323 0.465 1.00 76.44 98 VAL A N 1
ATOM 712 C CA . VAL A 1 98 ? 1.591 15.927 0.130 1.00 76.44 98 VAL A CA 1
ATOM 713 C C . VAL A 1 98 ? 1.109 15.162 1.348 1.00 76.44 98 VAL A C 1
ATOM 715 O O . VAL A 1 98 ? 0.062 14.519 1.300 1.00 76.44 98 VAL A O 1
ATOM 718 N N . VAL A 1 99 ? 1.881 15.191 2.436 1.00 79.25 99 VAL A N 1
ATOM 719 C CA . VAL A 1 99 ? 1.543 14.412 3.630 1.00 79.25 99 VAL A CA 1
ATOM 720 C C . VAL A 1 99 ? 0.219 14.902 4.207 1.00 79.25 99 VAL A C 1
ATOM 722 O O . VAL A 1 99 ? -0.639 14.081 4.510 1.00 79.25 99 VAL A O 1
ATOM 725 N N . HIS A 1 100 ? 0.006 16.217 4.295 1.00 82.25 100 HIS A N 1
ATOM 726 C CA . HIS A 1 100 ? -1.255 16.779 4.772 1.00 82.25 100 HIS A CA 1
ATOM 727 C C . HIS A 1 100 ? -2.437 16.477 3.848 1.00 82.25 100 HIS A C 1
ATOM 729 O O . HIS A 1 100 ? -3.522 16.173 4.343 1.00 82.25 100 HIS A O 1
ATOM 735 N N . ALA A 1 101 ? -2.250 16.527 2.529 1.00 78.75 101 ALA A N 1
ATOM 736 C CA . ALA A 1 101 ? -3.280 16.169 1.560 1.00 78.75 101 ALA A CA 1
ATOM 737 C C . ALA A 1 101 ? -3.670 14.694 1.709 1.00 78.75 101 ALA A C 1
ATOM 739 O O . ALA A 1 101 ? -4.848 14.381 1.862 1.00 78.75 101 ALA A O 1
ATOM 740 N N . ALA A 1 102 ? -2.683 13.799 1.785 1.00 75.88 102 ALA A N 1
ATOM 741 C CA . ALA A 1 102 ? -2.927 12.383 2.016 1.00 75.88 102 ALA A CA 1
ATOM 742 C C . ALA A 1 102 ? -3.608 12.140 3.372 1.00 75.88 102 ALA A C 1
ATOM 744 O O . ALA A 1 102 ? -4.594 11.414 3.432 1.00 75.88 102 ALA A O 1
ATOM 745 N N . MET A 1 103 ? -3.145 12.780 4.452 1.00 80.56 103 MET A N 1
ATOM 746 C CA . MET A 1 103 ? -3.776 12.689 5.775 1.00 80.56 103 MET A CA 1
ATOM 747 C C . MET A 1 103 ? -5.211 13.220 5.779 1.00 80.56 103 MET A C 1
ATOM 749 O O . MET A 1 103 ? -6.062 12.627 6.436 1.00 80.56 103 MET A O 1
ATOM 753 N N . ARG A 1 104 ? -5.511 14.268 5.003 1.00 80.19 104 ARG A N 1
ATOM 754 C CA . ARG A 1 104 ? -6.870 14.796 4.845 1.00 80.19 104 ARG A CA 1
ATOM 755 C C . ARG A 1 104 ? -7.773 13.791 4.139 1.00 80.19 104 ARG A C 1
ATOM 757 O O . ARG A 1 104 ? -8.780 13.394 4.716 1.00 80.19 104 ARG A O 1
ATOM 764 N N . THR A 1 105 ? -7.365 13.292 2.972 1.00 73.38 105 THR A N 1
ATOM 765 C CA . THR A 1 105 ? -8.111 12.248 2.249 1.00 73.38 105 THR A CA 1
ATOM 766 C C . THR A 1 105 ? -8.302 10.999 3.115 1.00 73.38 105 THR A C 1
ATOM 768 O O . THR A 1 105 ? -9.361 10.373 3.099 1.00 73.38 105 THR A O 1
ATOM 771 N N . MET A 1 106 ? -7.299 10.645 3.926 1.00 75.12 106 MET A N 1
ATOM 772 C CA . MET A 1 106 ? -7.420 9.567 4.907 1.00 75.12 106 MET A CA 1
ATOM 773 C C . MET A 1 106 ? -8.432 9.890 6.000 1.00 75.12 106 MET A C 1
ATOM 775 O O . MET A 1 106 ? -9.239 9.032 6.312 1.00 75.12 106 MET A O 1
ATOM 779 N N . SER A 1 107 ? -8.433 11.098 6.560 1.00 73.06 107 SER A N 1
ATOM 780 C CA . SER A 1 107 ? -9.399 11.489 7.594 1.00 73.06 107 SER A CA 1
ATOM 781 C C . SER A 1 107 ? -10.839 11.594 7.084 1.00 73.06 107 SER A C 1
ATOM 783 O O . SER A 1 107 ? -11.773 11.465 7.867 1.00 73.06 107 SER A O 1
ATOM 785 N N . GLU A 1 108 ? -11.020 11.816 5.781 1.00 71.88 108 GLU A N 1
ATOM 786 C CA . GLU A 1 108 ? -12.336 11.918 5.145 1.00 71.88 108 GLU A CA 1
ATOM 787 C C . GLU A 1 108 ? -12.910 10.546 4.774 1.00 71.88 108 GLU A C 1
ATOM 789 O O . GLU A 1 108 ? -14.118 10.339 4.870 1.00 71.88 108 GLU A O 1
ATOM 794 N N . GLY A 1 109 ? -12.055 9.606 4.352 1.00 70.00 109 GLY A N 1
ATOM 795 C CA . GLY A 1 109 ? -12.497 8.309 3.835 1.00 70.00 109 GLY A CA 1
ATOM 796 C C . GLY A 1 109 ? -12.126 7.101 4.689 1.00 70.00 109 GLY A C 1
ATOM 797 O O . GLY A 1 109 ? -12.879 6.137 4.705 1.00 70.00 109 GLY A O 1
ATOM 798 N N . SER A 1 110 ? -10.981 7.131 5.377 1.00 74.25 110 SER A N 1
ATOM 799 C CA . SER A 1 110 ? -10.422 5.994 6.123 1.00 74.25 110 SER A CA 1
ATOM 800 C C . SER A 1 110 ? -10.848 6.019 7.582 1.00 74.25 110 SER A C 1
ATOM 802 O O . SER A 1 110 ? -10.821 7.059 8.233 1.00 74.25 110 SER A O 1
ATOM 804 N N . ARG A 1 111 ? -11.185 4.848 8.125 1.00 78.62 111 ARG A N 1
ATOM 805 C CA . ARG A 1 111 ? -11.540 4.720 9.545 1.00 78.62 111 ARG A CA 1
ATOM 806 C C . ARG A 1 111 ? -10.300 4.583 10.410 1.00 78.62 111 ARG A C 1
ATOM 808 O O . ARG A 1 111 ? -10.234 5.182 11.473 1.00 78.62 111 ARG A O 1
ATOM 815 N N . VAL A 1 112 ? -9.311 3.826 9.931 1.00 85.31 112 VAL A N 1
ATOM 816 C CA . VAL A 1 112 ? -8.084 3.556 10.683 1.00 85.31 112 VAL A CA 1
ATOM 817 C C . VAL A 1 112 ? -6.853 3.726 9.795 1.00 85.31 112 VAL A C 1
ATOM 819 O O . VAL A 1 112 ? -6.735 3.105 8.733 1.00 85.31 112 VAL A O 1
ATOM 822 N N . LEU A 1 113 ? -5.903 4.531 10.263 1.00 82.56 113 LEU A N 1
ATOM 823 C CA . LEU A 1 113 ? -4.563 4.636 9.701 1.00 82.56 113 LEU A CA 1
ATOM 824 C C . LEU A 1 113 ? -3.590 3.812 10.532 1.00 82.56 113 LEU A C 1
ATOM 826 O O . LEU A 1 113 ? -3.424 4.022 11.729 1.00 82.56 113 LEU A O 1
ATOM 830 N N . ILE A 1 114 ? -2.908 2.892 9.869 1.00 83.69 114 ILE A N 1
ATOM 831 C CA . ILE A 1 114 ? -1.911 2.025 10.468 1.00 83.69 114 ILE A CA 1
ATOM 832 C C . ILE A 1 114 ? -0.542 2.417 9.932 1.00 83.69 114 ILE A C 1
ATOM 834 O O . ILE A 1 114 ? -0.254 2.281 8.741 1.00 83.69 114 ILE A O 1
ATOM 838 N N . PHE A 1 115 ? 0.338 2.859 10.820 1.00 81.75 115 PHE A N 1
ATOM 839 C CA . PHE A 1 115 ? 1.728 3.086 10.454 1.00 81.75 115 PHE A CA 1
ATOM 840 C C . PHE A 1 115 ? 2.535 1.800 10.590 1.00 81.75 115 PHE A C 1
ATOM 842 O O . PHE A 1 115 ? 2.621 1.234 11.680 1.00 81.75 115 PHE A O 1
ATOM 849 N N . THR A 1 116 ? 3.179 1.371 9.501 1.00 77.00 116 THR A N 1
ATOM 850 C CA . THR A 1 116 ? 4.242 0.359 9.559 1.00 77.00 116 THR A CA 1
ATOM 851 C C . THR A 1 116 ? 5.544 1.072 9.905 1.00 77.00 116 THR A C 1
ATOM 853 O O . THR A 1 116 ? 6.087 1.834 9.097 1.00 77.00 116 THR A O 1
ATOM 856 N N . LEU A 1 117 ? 6.010 0.897 11.137 1.00 68.44 117 LEU A N 1
ATOM 857 C CA . LEU A 1 117 ? 7.078 1.713 11.705 1.00 68.44 117 LEU A CA 1
ATOM 858 C C . LEU A 1 117 ? 8.425 1.005 11.706 1.00 68.44 117 LEU A C 1
ATOM 860 O O . LEU A 1 117 ? 8.547 -0.110 12.210 1.00 68.44 117 LEU A O 1
ATOM 864 N N . SER A 1 118 ? 9.462 1.704 11.267 1.00 65.69 118 SER A N 1
ATOM 865 C CA . SER A 1 118 ? 10.793 1.610 11.873 1.00 65.69 118 SER A CA 1
ATOM 866 C C . SER A 1 118 ? 10.893 2.703 12.951 1.00 65.69 118 SER A C 1
ATOM 868 O O . SER A 1 118 ? 10.387 3.803 12.755 1.00 65.69 118 SER A O 1
ATOM 870 N N . GLY A 1 119 ? 11.460 2.432 14.129 1.00 64.62 119 GLY A N 1
ATOM 871 C CA . GLY A 1 119 ? 11.280 3.292 15.321 1.00 64.62 119 GLY A CA 1
ATOM 872 C C . GLY A 1 119 ? 11.779 4.749 15.231 1.00 64.62 119 GLY A C 1
ATOM 873 O O . GLY A 1 119 ? 11.433 5.565 16.075 1.00 64.62 119 GLY A O 1
ATOM 874 N N . TRP A 1 120 ? 12.554 5.111 14.208 1.00 71.06 120 TRP A N 1
ATOM 875 C CA . TRP A 1 120 ? 13.216 6.418 14.062 1.00 71.06 120 TRP A CA 1
ATOM 876 C C . TRP A 1 120 ? 12.314 7.637 13.790 1.00 71.06 120 TRP A C 1
ATOM 878 O O . TRP A 1 120 ? 12.765 8.761 13.974 1.00 71.06 120 TRP A O 1
ATOM 888 N N . CYS A 1 121 ? 11.060 7.449 13.366 1.00 78.00 121 CYS A N 1
ATOM 889 C CA . CYS A 1 121 ? 10.193 8.542 12.891 1.00 78.00 121 CYS A CA 1
ATOM 890 C C . CYS A 1 121 ? 8.969 8.810 13.773 1.00 78.00 121 CYS A C 1
ATOM 892 O O . CYS A 1 121 ? 8.076 9.561 13.384 1.00 78.00 121 CYS A O 1
ATOM 894 N N . MET A 1 122 ? 8.906 8.201 14.957 1.00 79.19 122 MET A N 1
ATOM 895 C CA . MET A 1 122 ? 7.721 8.272 15.816 1.00 79.19 122 MET A CA 1
ATOM 896 C C . MET A 1 122 ? 7.283 9.696 16.181 1.00 79.19 122 MET A C 1
ATOM 898 O O . MET A 1 122 ? 6.088 9.962 16.079 1.00 79.19 122 MET A O 1
ATOM 902 N N . PRO A 1 123 ? 8.183 10.640 16.530 1.00 83.25 123 PRO A N 1
ATOM 903 C CA . PRO A 1 123 ? 7.757 11.994 16.881 1.00 83.25 123 PRO A CA 1
ATOM 904 C C . PRO A 1 123 ? 7.055 12.724 15.729 1.00 83.25 123 PRO A C 1
ATOM 906 O O . PRO A 1 123 ? 6.024 13.351 15.948 1.00 83.25 123 PRO A O 1
ATOM 909 N N . ALA A 1 124 ? 7.571 12.599 14.500 1.00 83.56 124 ALA A N 1
ATOM 910 C CA . ALA A 1 124 ? 6.979 13.208 13.307 1.00 83.56 124 ALA A CA 1
ATOM 911 C C . ALA A 1 124 ? 5.595 12.622 13.003 1.00 83.56 124 ALA A C 1
ATOM 913 O O . ALA A 1 124 ? 4.642 13.355 12.741 1.00 83.56 124 ALA A O 1
ATOM 914 N N . VAL A 1 125 ? 5.485 11.294 13.096 1.00 83.19 125 VAL A N 1
ATOM 915 C CA . VAL A 1 125 ? 4.231 10.569 12.885 1.00 83.19 125 VAL A CA 1
ATOM 916 C C . VAL A 1 125 ? 3.190 10.963 13.939 1.00 83.19 125 VAL A C 1
ATOM 918 O O . VAL A 1 125 ? 2.056 11.273 13.591 1.00 83.19 125 VAL A O 1
ATOM 921 N N . HIS A 1 126 ? 3.565 11.001 15.220 1.00 84.62 126 HIS A N 1
ATOM 922 C CA . HIS A 1 126 ? 2.666 11.406 16.304 1.00 84.62 126 HIS A CA 1
ATOM 923 C C . HIS A 1 126 ? 2.223 12.863 16.169 1.00 84.62 126 HIS A C 1
ATOM 925 O O . HIS A 1 126 ? 1.049 13.163 16.381 1.00 84.62 126 HIS A O 1
ATOM 931 N N . ALA A 1 127 ? 3.149 13.756 15.807 1.00 85.56 127 ALA A N 1
ATOM 932 C CA . ALA A 1 127 ? 2.846 15.163 15.595 1.00 85.56 127 ALA A CA 1
ATOM 933 C C . ALA A 1 127 ? 1.810 15.332 14.480 1.00 85.56 127 ALA A C 1
ATOM 935 O O . ALA A 1 127 ? 0.790 15.972 14.714 1.00 85.56 127 ALA A O 1
ATOM 936 N N . VAL A 1 128 ? 2.012 14.697 13.315 1.00 83.94 128 VAL A N 1
ATOM 937 C CA . VAL A 1 128 ? 1.040 14.807 12.219 1.00 83.94 128 VAL A CA 1
ATOM 938 C C . VAL A 1 128 ? -0.285 14.125 12.556 1.00 83.94 128 VAL A C 1
ATOM 940 O O . VAL A 1 128 ? -1.336 14.682 12.270 1.00 83.94 128 VAL A O 1
ATOM 943 N N . ALA A 1 129 ? -0.265 12.954 13.200 1.00 83.31 129 ALA A N 1
ATOM 944 C CA . ALA A 1 129 ? -1.475 12.240 13.602 1.00 83.31 129 ALA A CA 1
ATOM 945 C C . ALA A 1 129 ? -2.331 13.087 14.555 1.00 83.31 129 ALA A C 1
ATOM 947 O O . ALA A 1 129 ? -3.550 13.139 14.412 1.00 83.31 129 ALA A O 1
ATOM 948 N N . GLY A 1 130 ? -1.689 13.819 15.472 1.00 84.31 130 GLY A N 1
ATOM 949 C CA . GLY A 1 130 ? -2.357 14.747 16.385 1.00 84.31 130 GLY A CA 1
ATOM 950 C C . GLY A 1 130 ? -3.114 15.884 15.690 1.00 84.31 130 GLY A C 1
ATOM 951 O O . GLY A 1 130 ? -4.032 16.441 16.288 1.00 84.31 130 GLY A O 1
ATOM 952 N N . CYS A 1 131 ? -2.788 16.202 14.434 1.00 83.94 131 CYS A N 1
ATOM 953 C CA . CYS A 1 131 ? -3.492 17.222 13.655 1.00 83.94 131 CYS A CA 1
ATOM 954 C C . CYS A 1 131 ? -4.849 16.731 13.104 1.00 83.94 131 CYS A C 1
ATOM 956 O O . CYS A 1 131 ? -5.668 17.552 12.693 1.00 83.94 131 CYS A O 1
ATOM 958 N N . TYR A 1 132 ? -5.100 15.414 13.084 1.00 83.25 132 TYR A N 1
ATOM 959 C CA . TYR A 1 132 ? -6.279 14.797 12.460 1.00 83.25 132 TYR A CA 1
ATOM 960 C C . TYR A 1 132 ? -7.132 14.068 13.503 1.00 83.25 132 TYR A C 1
ATOM 962 O O . TYR A 1 132 ? -7.160 12.843 13.578 1.00 83.25 132 TYR A O 1
ATOM 970 N N . SER A 1 133 ? -7.876 14.845 14.294 1.00 72.75 133 SER A N 1
ATOM 971 C CA . SER A 1 133 ? -8.678 14.399 15.449 1.00 72.75 133 SER A CA 1
ATOM 972 C C . SER A 1 133 ? -9.853 13.448 15.136 1.00 72.75 133 SER A C 1
ATOM 974 O O . SER A 1 133 ? -10.577 13.053 16.048 1.00 72.75 133 SER A O 1
ATOM 976 N N . GLY A 1 134 ? -10.066 13.092 13.866 1.00 74.31 134 GLY A N 1
ATOM 977 C CA . GLY A 1 134 ? -11.083 12.135 13.414 1.00 74.31 134 GLY A CA 1
ATOM 978 C C . GLY A 1 134 ? -10.531 10.795 12.924 1.00 74.31 134 GLY A C 1
ATOM 979 O O . GLY A 1 134 ? -11.318 9.957 12.502 1.00 74.31 134 GLY A O 1
ATOM 980 N N . LEU A 1 135 ? -9.210 10.608 12.946 1.00 78.81 135 LEU A N 1
ATOM 981 C CA . LEU A 1 135 ? -8.558 9.413 12.426 1.00 78.81 135 LEU A CA 1
ATOM 982 C C . LEU A 1 135 ? -8.116 8.514 13.582 1.00 78.81 135 LEU A C 1
ATOM 984 O O . LEU A 1 135 ? -7.305 8.933 14.410 1.00 78.81 135 LEU A O 1
ATOM 988 N N . ASP A 1 136 ? -8.594 7.270 13.614 1.00 84.19 136 ASP A N 1
ATOM 989 C CA . ASP A 1 136 ? -8.032 6.280 14.529 1.00 84.19 136 ASP A CA 1
ATOM 990 C C . ASP A 1 136 ? -6.645 5.892 14.019 1.00 84.19 136 ASP A C 1
ATOM 992 O O . ASP A 1 136 ? -6.490 5.370 12.912 1.00 84.19 136 ASP A O 1
ATOM 996 N N . VAL A 1 137 ? -5.612 6.162 14.814 1.00 82.88 137 VAL A N 1
ATOM 997 C CA . VAL A 1 137 ? -4.232 5.854 14.436 1.00 82.88 137 VAL A CA 1
ATOM 998 C C . VAL A 1 137 ? -3.729 4.671 15.245 1.00 82.88 137 VAL A C 1
ATOM 1000 O O . VAL A 1 137 ? -3.669 4.711 16.473 1.00 82.88 137 VAL A O 1
ATOM 1003 N N . ALA A 1 138 ? -3.330 3.618 14.539 1.00 84.25 138 ALA A N 1
ATOM 1004 C CA . ALA A 1 138 ? -2.670 2.463 15.115 1.00 84.25 138 ALA A CA 1
ATOM 1005 C C . ALA A 1 138 ? -1.209 2.401 14.671 1.00 84.25 138 ALA A C 1
ATOM 1007 O O . ALA A 1 138 ? -0.831 2.759 13.551 1.00 84.25 138 ALA A O 1
ATOM 1008 N N . TYR A 1 139 ? -0.378 1.886 15.565 1.00 81.38 139 TYR A N 1
ATOM 1009 C CA . TYR A 1 139 ? 1.049 1.758 15.338 1.00 81.38 139 TYR A CA 1
ATOM 1010 C C . TYR A 1 139 ? 1.405 0.287 15.294 1.00 81.38 139 TYR A C 1
ATOM 1012 O O . TYR A 1 139 ? 1.283 -0.435 16.285 1.00 81.38 139 TYR A O 1
ATOM 1020 N N . VAL A 1 140 ? 1.866 -0.159 14.130 1.00 75.81 140 VAL A N 1
ATOM 1021 C CA . VAL A 1 140 ? 2.406 -1.499 13.969 1.00 75.81 140 VAL A CA 1
ATOM 1022 C C . VAL A 1 140 ? 3.913 -1.349 13.920 1.00 75.81 140 VAL A C 1
ATOM 1024 O O . VAL A 1 140 ? 4.457 -0.925 12.892 1.00 75.81 140 VAL A O 1
ATOM 1027 N N . PRO A 1 141 ? 4.625 -1.670 15.016 1.00 70.56 141 PRO A N 1
ATOM 1028 C CA . PRO A 1 141 ? 6.059 -1.816 14.912 1.00 70.56 141 PRO A CA 1
ATOM 1029 C C . PRO A 1 141 ? 6.298 -2.876 13.845 1.00 70.56 141 PRO A C 1
ATOM 1031 O O . PRO A 1 141 ? 5.807 -4.006 13.958 1.00 70.56 141 PRO A O 1
ATOM 1034 N N . THR A 1 142 ? 7.040 -2.509 12.801 1.00 68.38 142 THR A N 1
ATOM 1035 C CA . THR A 1 142 ? 7.567 -3.467 11.832 1.00 68.38 142 THR A CA 1
ATOM 1036 C C . THR A 1 142 ? 8.642 -4.235 12.577 1.00 68.38 142 THR A C 1
ATOM 1038 O O . THR A 1 142 ? 9.832 -3.958 12.475 1.00 68.38 142 THR A O 1
ATOM 1041 N N . SER A 1 143 ? 8.197 -5.099 13.484 1.00 65.19 143 SER A N 1
ATOM 1042 C CA . SER A 1 143 ? 9.085 -5.845 14.342 1.00 65.19 143 SER A CA 1
ATOM 1043 C C . SER A 1 143 ? 9.982 -6.664 13.437 1.00 65.19 143 SER A C 1
ATOM 1045 O O . SER A 1 143 ? 9.534 -7.194 12.412 1.00 65.19 143 SER A O 1
ATOM 1047 N N . ASP A 1 144 ? 11.232 -6.833 13.848 1.00 68.81 144 ASP A N 1
ATOM 1048 C CA . ASP A 1 144 ? 12.123 -7.746 13.151 1.00 68.81 144 ASP A CA 1
ATOM 1049 C C . ASP A 1 144 ? 11.483 -9.137 13.012 1.00 68.81 144 ASP A C 1
ATOM 1051 O O . ASP A 1 144 ? 11.834 -9.888 12.118 1.00 68.81 144 ASP A O 1
ATOM 1055 N N . VAL A 1 145 ? 10.527 -9.510 13.874 1.00 75.06 145 VAL A N 1
ATOM 1056 C CA . VAL A 1 145 ? 9.756 -10.751 13.740 1.00 75.06 145 VAL A CA 1
ATOM 1057 C C . VAL A 1 145 ? 8.932 -10.766 12.453 1.00 75.06 145 VAL A C 1
ATOM 1059 O O . VAL A 1 145 ? 9.086 -11.711 11.689 1.00 75.06 145 VAL A O 1
ATOM 1062 N N . LEU A 1 146 ? 8.106 -9.749 12.186 1.00 78.62 146 LEU A N 1
ATOM 1063 C CA . LEU A 1 146 ? 7.268 -9.708 10.981 1.00 78.62 146 LEU A CA 1
ATOM 1064 C C . LEU A 1 146 ? 8.124 -9.661 9.709 1.00 78.62 146 LEU A C 1
ATOM 1066 O O . LEU A 1 146 ? 7.863 -10.401 8.764 1.00 78.62 146 LEU A O 1
ATOM 1070 N N . ILE A 1 147 ? 9.198 -8.865 9.730 1.00 81.31 147 ILE A N 1
ATOM 1071 C CA . ILE A 1 147 ? 10.175 -8.802 8.635 1.00 81.31 147 ILE A CA 1
ATOM 1072 C C . ILE A 1 147 ? 10.832 -10.170 8.433 1.00 81.31 147 ILE A C 1
ATOM 1074 O O . ILE A 1 147 ? 10.851 -10.678 7.318 1.00 81.31 147 ILE A O 1
ATOM 1078 N N . ARG A 1 148 ? 11.318 -10.813 9.504 1.00 81.06 148 ARG A N 1
ATOM 1079 C CA . ARG A 1 148 ? 11.955 -12.138 9.429 1.00 81.06 148 ARG A CA 1
ATOM 1080 C C . ARG A 1 148 ? 10.991 -13.236 9.001 1.00 81.06 148 ARG A C 1
ATOM 1082 O O . ARG A 1 148 ? 11.447 -14.212 8.419 1.00 81.06 148 ARG A O 1
ATOM 1089 N N . VAL A 1 149 ? 9.708 -13.140 9.336 1.00 82.50 149 VAL A N 1
ATOM 1090 C CA . VAL A 1 149 ? 8.680 -14.092 8.889 1.00 82.50 149 VAL A CA 1
ATOM 1091 C C . VAL A 1 149 ? 8.454 -13.932 7.389 1.00 82.50 149 VAL A C 1
ATOM 1093 O O . VAL A 1 149 ? 8.632 -14.899 6.650 1.00 82.50 149 VAL A O 1
ATOM 1096 N N . ALA A 1 150 ? 8.194 -12.707 6.925 1.00 83.31 150 ALA A N 1
ATOM 1097 C CA . ALA A 1 150 ? 8.030 -12.419 5.503 1.00 83.31 150 ALA A CA 1
ATOM 1098 C C . ALA A 1 150 ? 9.277 -12.825 4.700 1.00 83.31 150 ALA A C 1
ATOM 1100 O O . ALA A 1 150 ? 9.178 -13.531 3.702 1.00 83.31 150 ALA A O 1
ATOM 1101 N N . GLN A 1 151 ? 10.469 -12.478 5.186 1.00 83.06 151 GLN A N 1
ATOM 1102 C CA . GLN A 1 151 ? 11.732 -12.816 4.537 1.00 83.06 151 GLN A CA 1
ATOM 1103 C C . GLN A 1 151 ? 12.001 -14.329 4.514 1.00 83.06 151 GLN A C 1
ATOM 1105 O O . GLN A 1 151 ? 12.421 -14.866 3.492 1.00 83.06 151 GLN A O 1
ATOM 1110 N N . ARG A 1 152 ? 11.717 -15.058 5.604 1.00 82.06 152 ARG A N 1
ATOM 1111 C CA . ARG A 1 152 ? 11.836 -16.527 5.613 1.00 82.06 152 ARG A CA 1
ATOM 1112 C C . ARG A 1 152 ? 10.844 -17.195 4.669 1.00 82.06 152 ARG A C 1
ATOM 1114 O O . ARG A 1 152 ? 11.205 -18.180 4.028 1.00 82.06 152 ARG A O 1
ATOM 1121 N N . SER A 1 153 ? 9.626 -16.673 4.579 1.00 81.62 153 SER A N 1
ATOM 1122 C CA . SER A 1 153 ? 8.633 -17.144 3.614 1.00 81.62 153 SER A CA 1
ATOM 1123 C C . SER A 1 153 ? 9.110 -16.915 2.178 1.00 81.62 153 SER A C 1
ATOM 1125 O O . SER A 1 153 ? 9.082 -17.852 1.382 1.00 81.62 153 SER A O 1
ATOM 1127 N N . LEU A 1 154 ? 9.666 -15.736 1.872 1.00 79.44 154 LEU A N 1
ATOM 1128 C CA . LEU A 1 154 ? 10.257 -15.448 0.561 1.00 79.44 154 LEU A CA 1
ATOM 1129 C C . LEU A 1 154 ? 11.363 -16.440 0.202 1.00 79.44 154 LEU A C 1
ATOM 1131 O O . LEU A 1 154 ? 11.306 -17.060 -0.855 1.00 79.44 154 LEU A O 1
ATOM 1135 N N . HIS A 1 155 ? 12.332 -16.655 1.094 1.00 79.12 155 HIS A N 1
ATOM 1136 C CA . HIS A 1 155 ? 13.428 -17.592 0.833 1.00 79.12 155 HIS A CA 1
ATOM 1137 C C . HIS A 1 155 ? 12.941 -19.026 0.599 1.00 79.12 155 HIS A C 1
ATOM 1139 O O . HIS A 1 155 ? 13.474 -19.720 -0.264 1.00 79.12 155 HIS A O 1
ATOM 1145 N N . ARG A 1 156 ? 11.915 -19.470 1.337 1.00 77.69 156 ARG A N 1
ATOM 1146 C CA . ARG A 1 156 ? 11.360 -20.821 1.188 1.00 77.69 156 ARG A CA 1
ATOM 1147 C C . ARG A 1 156 ? 10.584 -21.009 -0.109 1.00 77.69 156 ARG A C 1
ATOM 1149 O O . ARG A 1 156 ? 10.788 -22.007 -0.789 1.00 77.69 156 ARG A O 1
ATOM 1156 N N . HIS A 1 157 ? 9.693 -20.080 -0.439 1.00 73.25 157 HIS A N 1
ATOM 1157 C CA . HIS A 1 157 ? 8.751 -20.259 -1.545 1.00 73.25 157 HIS A CA 1
ATOM 1158 C C . HIS A 1 157 ? 9.302 -19.810 -2.891 1.00 73.25 157 HIS A C 1
ATOM 1160 O O . HIS A 1 157 ? 8.990 -20.409 -3.917 1.00 73.25 157 HIS A O 1
ATOM 1166 N N . ALA A 1 158 ? 10.130 -18.771 -2.902 1.00 68.25 158 ALA A N 1
ATOM 1167 C CA . ALA A 1 158 ? 10.672 -18.238 -4.139 1.00 68.25 158 ALA A CA 1
ATOM 1168 C C . ALA A 1 158 ? 11.908 -19.036 -4.609 1.00 68.25 158 ALA A C 1
ATOM 1170 O O . ALA A 1 158 ? 12.346 -18.878 -5.742 1.00 68.25 158 ALA A O 1
ATOM 1171 N N . GLY A 1 159 ? 12.487 -19.905 -3.766 1.00 65.81 159 GLY A N 1
ATOM 1172 C CA . GLY A 1 159 ? 13.737 -20.611 -4.084 1.00 65.81 159 GLY A CA 1
ATOM 1173 C C . GLY A 1 159 ? 14.916 -19.655 -4.297 1.00 65.81 159 GLY A C 1
ATOM 1174 O O . GLY A 1 159 ? 15.926 -20.014 -4.901 1.00 65.81 159 GLY A O 1
ATOM 1175 N N . VAL A 1 160 ? 14.774 -18.414 -3.833 1.00 60.22 160 VAL A N 1
ATOM 1176 C CA . VAL A 1 160 ? 15.783 -17.374 -3.985 1.00 60.22 160 VAL A CA 1
ATOM 1177 C C . VAL A 1 160 ? 16.835 -17.632 -2.916 1.00 60.22 160 VAL A C 1
ATOM 1179 O O . VAL A 1 160 ? 16.474 -17.719 -1.734 1.00 60.22 160 VAL A O 1
ATOM 1182 N N . PRO A 1 161 ? 18.123 -17.745 -3.290 1.00 57.31 161 PRO A N 1
ATOM 1183 C CA . PRO A 1 161 ? 19.198 -17.910 -2.327 1.00 57.31 161 PRO A CA 1
ATOM 1184 C C . PRO A 1 161 ? 19.054 -16.902 -1.183 1.00 57.31 161 PRO A C 1
ATOM 1186 O O . PRO A 1 161 ? 18.667 -15.753 -1.411 1.00 57.31 161 PRO A O 1
ATOM 1189 N N . GLY A 1 162 ? 19.392 -17.316 0.044 1.00 53.09 162 GLY A N 1
ATOM 1190 C CA . GLY A 1 162 ? 19.318 -16.515 1.282 1.00 53.09 162 GLY A CA 1
ATOM 1191 C C . GLY A 1 162 ? 20.034 -15.152 1.248 1.00 53.09 162 GLY A C 1
ATOM 1192 O O . GLY A 1 162 ? 20.050 -14.428 2.236 1.00 53.09 162 GLY A O 1
ATOM 1193 N N . THR A 1 163 ? 20.641 -14.804 0.116 1.00 48.03 163 THR A N 1
ATOM 1194 C CA . THR A 1 163 ? 21.340 -13.563 -0.187 1.00 48.03 163 THR A CA 1
ATOM 1195 C C . THR A 1 163 ? 20.483 -12.538 -0.929 1.00 48.03 163 THR A C 1
ATOM 1197 O O . THR A 1 163 ? 21.051 -11.540 -1.370 1.00 48.03 163 THR A O 1
ATOM 1200 N N . ALA A 1 164 ? 19.169 -12.738 -1.113 1.00 55.25 164 ALA A N 1
ATOM 1201 C CA . ALA A 1 164 ? 18.290 -11.655 -1.563 1.00 55.25 164 ALA A CA 1
ATOM 1202 C C . ALA A 1 164 ? 18.421 -10.496 -0.566 1.00 55.25 164 ALA A C 1
ATOM 1204 O O . ALA A 1 164 ? 17.910 -10.546 0.549 1.00 55.25 164 ALA A O 1
ATOM 1205 N N . ARG A 1 165 ? 19.212 -9.485 -0.937 1.00 65.62 165 ARG A N 1
ATOM 1206 C CA . ARG A 1 165 ? 19.616 -8.391 -0.041 1.00 65.62 165 ARG A CA 1
ATOM 1207 C C . ARG A 1 165 ? 18.457 -7.452 0.293 1.00 65.62 165 ARG A C 1
ATOM 1209 O O . ARG A 1 165 ? 18.630 -6.580 1.139 1.00 65.62 165 ARG A O 1
ATOM 1216 N N . GLY A 1 166 ? 17.320 -7.609 -0.383 1.00 73.56 166 GLY A N 1
ATOM 1217 C CA . GLY A 1 166 ? 16.196 -6.706 -0.261 1.00 73.56 166 GLY A CA 1
ATOM 1218 C C . GLY A 1 166 ? 15.322 -6.989 0.954 1.00 73.56 166 GLY A C 1
ATOM 1219 O O . GLY A 1 166 ? 15.029 -8.139 1.279 1.00 73.56 166 GLY A O 1
ATOM 1220 N N . LEU A 1 167 ? 14.886 -5.921 1.617 1.00 83.81 167 LEU A N 1
ATOM 1221 C CA . LEU A 1 167 ? 13.856 -6.020 2.647 1.00 83.81 167 LEU A CA 1
ATOM 1222 C C . LEU A 1 167 ? 12.495 -6.279 1.984 1.00 83.81 167 LEU A C 1
ATOM 1224 O O . LEU A 1 167 ? 12.256 -5.740 0.900 1.00 83.81 167 LEU A O 1
ATOM 1228 N N . PRO A 1 168 ? 11.581 -7.012 2.643 1.00 88.00 168 PRO A N 1
ATOM 1229 C CA . PRO A 1 168 ? 10.192 -7.099 2.214 1.00 88.00 168 PRO A CA 1
ATOM 1230 C C . PRO A 1 168 ? 9.572 -5.718 1.961 1.00 88.00 168 PRO A C 1
ATOM 1232 O O . PRO A 1 168 ? 9.818 -4.770 2.717 1.00 88.00 168 PRO A O 1
ATOM 1235 N N . THR A 1 169 ? 8.750 -5.591 0.924 1.00 89.69 169 THR A N 1
ATOM 1236 C CA . THR A 1 169 ? 7.993 -4.368 0.656 1.00 89.69 169 THR A CA 1
ATOM 1237 C C . THR A 1 169 ? 6.964 -4.117 1.753 1.00 89.69 169 THR A C 1
ATOM 1239 O O . THR A 1 169 ? 6.495 -5.030 2.440 1.00 89.69 169 THR A O 1
ATOM 1242 N N . THR A 1 170 ? 6.525 -2.861 1.879 1.00 87.38 170 THR A N 1
ATOM 1243 C CA . THR A 1 170 ? 5.369 -2.519 2.720 1.00 87.38 170 THR A CA 1
ATOM 1244 C C . THR A 1 170 ? 4.136 -3.337 2.336 1.00 87.38 170 THR A C 1
ATOM 1246 O O . THR A 1 170 ? 3.366 -3.705 3.220 1.00 87.38 170 THR A O 1
ATOM 1249 N N . GLY A 1 171 ? 3.959 -3.666 1.051 1.00 91.50 171 GLY A N 1
ATOM 1250 C CA . GLY A 1 171 ? 2.842 -4.488 0.598 1.00 91.50 171 GLY A CA 1
ATOM 1251 C C . GLY A 1 171 ? 2.887 -5.896 1.165 1.00 91.50 171 GLY A C 1
ATOM 1252 O O . GLY A 1 171 ? 1.904 -6.344 1.756 1.00 91.50 171 GLY A O 1
ATOM 1253 N N . LEU A 1 172 ? 4.043 -6.554 1.096 1.00 91.00 172 LEU A N 1
ATOM 1254 C CA . LEU A 1 172 ? 4.179 -7.891 1.653 1.00 91.00 172 LEU A CA 1
ATOM 1255 C C . LEU A 1 172 ? 4.035 -7.906 3.174 1.00 91.00 172 LEU A C 1
ATOM 1257 O O . LEU A 1 172 ? 3.297 -8.719 3.725 1.00 91.00 172 LEU A O 1
ATOM 1261 N N . ILE A 1 173 ? 4.677 -6.961 3.857 1.00 89.69 173 ILE A N 1
ATOM 1262 C CA . ILE A 1 173 ? 4.559 -6.801 5.311 1.00 89.69 173 ILE A CA 1
ATOM 1263 C C . ILE A 1 173 ? 3.092 -6.615 5.720 1.00 89.69 173 ILE A C 1
ATOM 1265 O O . ILE A 1 173 ? 2.643 -7.219 6.695 1.00 89.69 173 ILE A O 1
ATOM 1269 N N . SER A 1 174 ? 2.336 -5.823 4.956 1.00 89.62 174 SER A N 1
ATOM 1270 C CA . SER A 1 174 ? 0.913 -5.568 5.200 1.00 89.62 174 SER A CA 1
ATOM 1271 C C . SER A 1 174 ? 0.071 -6.834 5.055 1.00 89.62 174 SER A C 1
ATOM 1273 O O . SER A 1 174 ? -0.759 -7.109 5.916 1.00 89.62 174 SER A O 1
ATOM 1275 N N . ILE A 1 175 ? 0.322 -7.642 4.021 1.00 91.69 175 ILE A N 1
ATOM 1276 C CA . ILE A 1 175 ? -0.358 -8.930 3.810 1.00 91.69 175 ILE A CA 1
ATOM 1277 C C . ILE A 1 175 ? -0.158 -9.849 5.021 1.00 91.69 175 ILE A C 1
ATOM 1279 O O . ILE A 1 175 ? -1.132 -10.344 5.593 1.00 91.69 175 ILE A O 1
ATOM 1283 N N . PHE A 1 176 ? 1.091 -10.031 5.463 1.00 88.38 176 PHE A N 1
ATOM 1284 C CA . PHE A 1 176 ? 1.381 -10.844 6.646 1.00 88.38 176 PHE A CA 1
ATOM 1285 C C . PHE A 1 176 ? 0.740 -10.265 7.905 1.00 88.38 176 PHE A C 1
ATOM 1287 O O . PHE A 1 176 ? 0.174 -11.015 8.696 1.00 88.38 176 PHE A O 1
ATOM 1294 N N . TYR A 1 177 ? 0.793 -8.947 8.101 1.00 87.81 177 TYR A N 1
ATOM 1295 C CA . TYR A 1 177 ? 0.179 -8.312 9.262 1.00 87.81 177 TYR A CA 1
ATOM 1296 C C . TYR A 1 177 ? -1.331 -8.569 9.323 1.00 87.81 177 TYR A C 1
ATOM 1298 O O . TYR A 1 177 ? -1.824 -8.998 10.366 1.00 87.81 177 TYR A O 1
ATOM 1306 N N . LEU A 1 178 ? -2.056 -8.379 8.218 1.00 89.44 178 LEU A N 1
ATOM 1307 C CA . LEU A 1 178 ? -3.511 -8.568 8.162 1.00 89.44 178 LEU A CA 1
ATOM 1308 C C . LEU A 1 178 ? -3.913 -10.023 8.451 1.00 89.44 178 LEU A C 1
ATOM 1310 O O . LEU A 1 178 ? -4.859 -10.263 9.200 1.00 89.44 178 LEU A O 1
ATOM 1314 N N . LEU A 1 179 ? -3.158 -10.991 7.920 1.00 86.75 179 LEU A N 1
ATOM 1315 C CA . LEU A 1 179 ? -3.420 -12.421 8.126 1.00 86.75 179 LEU A CA 1
ATOM 1316 C C . LEU A 1 179 ? -3.032 -12.899 9.533 1.00 86.75 179 LEU A C 1
ATOM 1318 O O . LEU A 1 179 ? -3.758 -13.672 10.159 1.00 86.75 179 LEU A O 1
ATOM 1322 N N . LEU A 1 180 ? -1.883 -12.457 10.053 1.00 85.19 180 LEU A N 1
ATOM 1323 C CA . LEU A 1 180 ? -1.361 -12.905 11.350 1.00 85.19 180 LEU A CA 1
ATOM 1324 C C . LEU A 1 180 ? -2.066 -12.251 12.539 1.00 85.19 180 LEU A C 1
ATOM 1326 O O . LEU A 1 180 ? -2.165 -12.870 13.600 1.00 85.19 180 LEU A O 1
ATOM 1330 N N . SER A 1 181 ? -2.552 -11.021 12.373 1.00 84.06 181 SER A N 1
ATOM 1331 C CA . SER A 1 181 ? -3.355 -10.331 13.390 1.00 84.06 181 SER A CA 1
ATOM 1332 C C . SER A 1 181 ? -4.783 -10.875 13.488 1.00 84.06 181 SER A C 1
ATOM 1334 O O . SER A 1 181 ? -5.444 -10.638 14.495 1.00 84.06 181 SER A O 1
ATOM 1336 N N . GLY A 1 182 ? -5.252 -11.624 12.481 1.00 86.06 182 GLY A N 1
ATOM 1337 C CA . GLY A 1 182 ? -6.640 -12.086 12.401 1.00 86.06 182 GLY A CA 1
ATOM 1338 C C . GLY A 1 182 ? -7.629 -10.976 12.037 1.00 86.06 182 GLY A C 1
ATOM 1339 O O . GLY A 1 182 ? -8.823 -11.136 12.261 1.00 86.06 182 GLY A O 1
ATOM 1340 N N . MET A 1 183 ? -7.144 -9.854 11.492 1.00 88.31 183 MET A N 1
ATOM 1341 C CA . MET A 1 183 ? -8.001 -8.768 11.010 1.00 88.31 183 MET A CA 1
ATOM 1342 C C . MET A 1 183 ? -8.811 -9.175 9.783 1.00 88.31 183 MET A C 1
ATOM 1344 O O . MET A 1 183 ? -9.929 -8.705 9.620 1.00 88.31 183 MET A O 1
ATOM 1348 N N . CYS A 1 184 ? -8.250 -10.025 8.924 1.00 90.69 184 CYS A N 1
ATOM 1349 C CA . CYS A 1 184 ? -8.902 -10.502 7.713 1.00 90.69 184 CYS A CA 1
ATOM 1350 C C . CYS A 1 184 ? -8.767 -12.023 7.619 1.00 90.69 184 CYS A C 1
ATOM 1352 O O . CYS A 1 184 ? -7.676 -12.567 7.807 1.00 90.69 184 CYS A O 1
ATOM 1354 N N . ASP A 1 185 ? -9.861 -12.695 7.270 1.00 90.12 185 ASP A N 1
ATOM 1355 C CA . ASP A 1 185 ? -9.876 -14.143 7.042 1.00 90.12 185 ASP A CA 1
ATOM 1356 C C . ASP A 1 185 ? -9.385 -14.476 5.629 1.00 90.12 185 ASP A C 1
ATOM 1358 O O . ASP A 1 185 ? -8.647 -15.443 5.410 1.00 90.12 185 ASP A O 1
ATOM 1362 N N . THR A 1 186 ? -9.782 -13.634 4.672 1.00 92.50 186 THR A N 1
ATOM 1363 C CA . THR A 1 186 ? -9.436 -13.742 3.254 1.00 92.50 186 THR A CA 1
ATOM 1364 C C . THR A 1 186 ? -8.960 -12.393 2.735 1.00 92.50 186 THR A C 1
ATOM 1366 O O . THR A 1 186 ? -9.566 -11.362 3.029 1.00 92.50 186 THR A O 1
ATOM 1369 N N . LEU A 1 187 ? -7.893 -12.398 1.939 1.00 94.81 187 LEU A N 1
ATOM 1370 C CA . LEU A 1 187 ? -7.402 -11.221 1.232 1.00 94.81 187 LEU A CA 1
ATOM 1371 C C . LEU A 1 187 ? -7.627 -11.378 -0.270 1.00 94.81 187 LEU A C 1
ATOM 1373 O O . LEU A 1 187 ? -7.237 -12.389 -0.849 1.00 94.81 187 LEU A O 1
ATOM 1377 N N . GLN A 1 188 ? -8.201 -10.358 -0.897 1.00 95.50 188 GLN A N 1
ATOM 1378 C CA . GLN A 1 188 ? -8.212 -10.165 -2.343 1.00 95.50 188 GLN A CA 1
ATOM 1379 C C . GLN A 1 188 ? -7.152 -9.119 -2.679 1.00 95.50 188 GLN A C 1
ATOM 1381 O O . GLN A 1 188 ? -7.269 -7.968 -2.263 1.00 95.50 188 GLN A O 1
ATOM 1386 N N . LEU A 1 189 ? -6.088 -9.515 -3.370 1.00 95.31 189 LEU A N 1
ATOM 1387 C CA . LEU A 1 189 ? -4.959 -8.634 -3.655 1.00 95.31 189 LEU A CA 1
ATOM 1388 C C . LEU A 1 189 ? -5.098 -7.981 -5.033 1.00 95.31 189 LEU A C 1
ATOM 1390 O O . LEU A 1 189 ? -5.189 -8.675 -6.049 1.00 95.31 189 LEU A O 1
ATOM 1394 N N . TRP A 1 190 ? -5.044 -6.649 -5.058 1.00 95.19 190 TRP A N 1
ATOM 1395 C CA . TRP A 1 190 ? -5.194 -5.818 -6.251 1.00 95.19 190 TRP A CA 1
ATOM 1396 C C . TRP A 1 190 ? -3.886 -5.082 -6.579 1.00 95.19 190 TRP A C 1
ATOM 1398 O O . TRP A 1 190 ? -3.344 -4.333 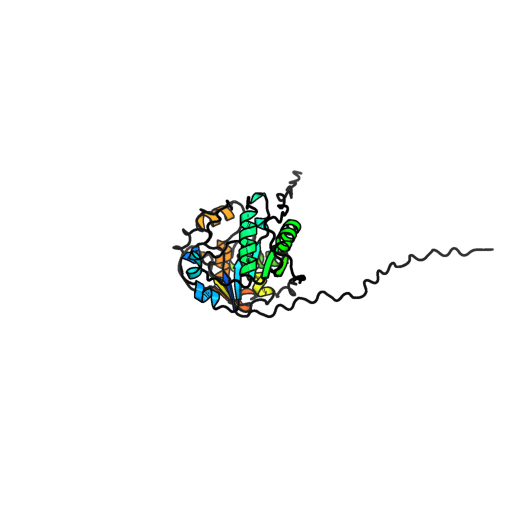-5.758 1.00 95.19 190 TRP A O 1
ATOM 1408 N N . GLY A 1 191 ? -3.367 -5.294 -7.792 1.00 92.38 191 GLY A N 1
ATOM 1409 C CA . GLY A 1 191 ? -2.100 -4.714 -8.265 1.00 92.38 191 GLY A CA 1
ATOM 1410 C C . GLY A 1 191 ? -0.838 -5.379 -7.692 1.00 92.38 191 GLY A C 1
ATOM 1411 O O . GLY A 1 191 ? 0.214 -4.752 -7.649 1.00 92.38 191 GLY A O 1
ATOM 1412 N N . PHE A 1 192 ? -0.950 -6.635 -7.245 1.00 91.38 192 PHE A N 1
ATOM 1413 C CA . PHE A 1 192 ? 0.160 -7.494 -6.786 1.00 91.38 192 PHE A CA 1
ATOM 1414 C C . PHE A 1 192 ? 0.525 -8.577 -7.814 1.00 91.38 192 PHE A C 1
ATOM 1416 O O . PHE A 1 192 ? 0.948 -9.679 -7.465 1.00 91.38 192 PHE A O 1
ATOM 1423 N N . TYR A 1 193 ? 0.259 -8.306 -9.084 1.00 83.19 193 TYR A N 1
ATOM 1424 C CA . TYR A 1 193 ? 0.576 -9.195 -10.187 1.00 83.19 193 TYR A CA 1
ATOM 1425 C C . TYR A 1 193 ? 1.494 -8.459 -11.150 1.00 83.19 193 TYR A C 1
ATOM 1427 O O . TYR A 1 193 ? 1.464 -7.235 -11.210 1.00 83.19 193 TYR A O 1
ATOM 1435 N N . ASP A 1 194 ? 2.281 -9.227 -11.893 1.00 80.56 194 ASP A N 1
ATOM 1436 C CA . ASP A 1 194 ? 3.008 -8.734 -13.050 1.00 80.56 194 ASP A CA 1
ATOM 1437 C C . ASP A 1 194 ? 2.510 -9.497 -14.266 1.00 80.56 194 ASP A C 1
ATOM 1439 O O . ASP A 1 194 ? 2.543 -10.734 -14.299 1.00 80.56 194 ASP A O 1
ATOM 1443 N N . ASP A 1 195 ? 2.086 -8.770 -15.288 1.00 78.75 195 ASP A N 1
ATOM 1444 C CA . ASP A 1 195 ? 1.962 -9.326 -16.620 1.00 78.75 195 ASP A CA 1
ATOM 1445 C C . ASP A 1 195 ? 2.779 -8.502 -17.621 1.00 78.75 195 ASP A C 1
ATOM 1447 O O . ASP A 1 195 ? 3.211 -7.377 -17.367 1.00 78.75 195 ASP A O 1
ATOM 1451 N N . ARG A 1 196 ? 3.064 -9.100 -18.781 1.00 76.44 196 ARG A N 1
ATOM 1452 C CA . ARG A 1 196 ? 3.932 -8.471 -19.788 1.00 76.44 196 ARG A CA 1
ATOM 1453 C C . ARG A 1 196 ? 3.371 -7.155 -20.322 1.00 76.44 196 ARG A C 1
ATOM 1455 O O . ARG A 1 196 ? 4.147 -6.329 -20.789 1.00 76.44 196 ARG A O 1
ATOM 1462 N N . THR A 1 197 ? 2.054 -6.988 -20.295 1.00 78.12 197 THR A N 1
ATOM 1463 C CA . THR A 1 197 ? 1.380 -5.795 -20.809 1.00 78.12 197 THR A CA 1
ATOM 1464 C C . THR A 1 197 ? 1.391 -4.661 -19.791 1.00 78.12 197 THR A C 1
ATOM 1466 O O . THR A 1 197 ? 1.453 -3.497 -20.178 1.00 78.12 197 THR A O 1
ATOM 1469 N N . THR A 1 198 ? 1.445 -4.988 -18.500 1.00 82.88 198 THR A N 1
ATOM 1470 C CA . THR A 1 198 ? 1.374 -4.016 -17.410 1.00 82.88 198 THR A CA 1
ATOM 1471 C C . THR A 1 198 ? 2.742 -3.589 -16.864 1.00 82.88 198 THR A C 1
ATOM 1473 O O . THR A 1 198 ? 2.858 -2.513 -16.283 1.00 82.88 198 THR A O 1
ATOM 1476 N N . LEU A 1 199 ? 3.818 -4.352 -17.100 1.00 85.81 199 LEU A N 1
ATOM 1477 C CA . LEU A 1 199 ? 5.177 -4.013 -16.630 1.00 85.81 199 LEU A CA 1
ATOM 1478 C C . LEU A 1 199 ? 5.729 -2.677 -17.165 1.00 85.81 199 LEU A C 1
ATOM 1480 O O . LEU A 1 199 ? 6.571 -2.051 -16.515 1.00 85.81 199 LEU A O 1
ATOM 1484 N N . ASN A 1 200 ? 5.250 -2.238 -18.331 1.00 89.00 200 ASN A N 1
ATOM 1485 C CA . ASN A 1 200 ? 5.606 -0.951 -18.933 1.00 89.00 200 ASN A CA 1
ATOM 1486 C C . ASN A 1 200 ? 4.693 0.202 -18.486 1.00 89.00 200 ASN A C 1
ATOM 1488 O O . ASN A 1 200 ? 4.921 1.341 -18.883 1.00 89.00 200 ASN A O 1
ATOM 1492 N N . MET A 1 201 ? 3.674 -0.067 -17.665 1.00 89.69 201 MET A N 1
ATOM 1493 C CA . MET A 1 201 ? 2.857 0.979 -17.054 1.00 89.69 201 MET A CA 1
ATOM 1494 C C . MET A 1 201 ? 3.623 1.667 -15.922 1.00 89.69 201 MET A C 1
ATOM 1496 O O . MET A 1 201 ? 4.627 1.149 -15.417 1.00 89.69 201 MET A O 1
ATOM 1500 N N . SER A 1 202 ? 3.117 2.831 -15.508 1.00 90.81 202 SER A N 1
ATOM 1501 C CA . SER A 1 202 ? 3.634 3.575 -14.357 1.00 90.81 202 SER A CA 1
ATOM 1502 C C . SER A 1 202 ? 3.774 2.674 -13.129 1.00 90.81 202 SER A C 1
ATOM 1504 O O . SER A 1 202 ? 2.927 1.817 -12.867 1.00 90.81 202 SER A O 1
ATOM 1506 N N . TYR A 1 203 ? 4.837 2.877 -12.353 1.00 90.62 203 TYR A N 1
ATOM 1507 C CA . TYR A 1 203 ? 5.018 2.182 -11.083 1.00 90.62 203 TYR A CA 1
ATOM 1508 C C . TYR A 1 203 ? 3.907 2.515 -10.073 1.00 90.62 203 TYR A C 1
ATOM 1510 O O . TYR A 1 203 ? 3.486 1.648 -9.302 1.00 90.62 203 TYR A O 1
ATOM 1518 N N . HIS A 1 204 ? 3.377 3.741 -10.110 1.00 90.19 204 HIS A N 1
ATOM 1519 C CA . HIS A 1 204 ? 2.263 4.168 -9.266 1.00 90.19 204 HIS A CA 1
ATOM 1520 C C . HIS A 1 204 ? 1.034 4.598 -10.071 1.00 90.19 204 HIS A C 1
ATOM 1522 O O . HIS A 1 204 ? 1.157 5.217 -11.125 1.00 90.19 204 HIS A O 1
ATOM 1528 N N . HIS A 1 205 ? -0.168 4.286 -9.572 1.00 88.56 205 HIS A N 1
ATOM 1529 C CA . HIS A 1 205 ? -1.425 4.723 -10.207 1.00 88.56 205 HIS A CA 1
ATOM 1530 C C . HIS A 1 205 ? -1.753 6.198 -9.960 1.00 88.56 205 HIS A C 1
ATOM 1532 O O . HIS A 1 205 ? -2.692 6.736 -10.538 1.00 88.56 205 HIS A O 1
ATOM 1538 N N . PHE A 1 206 ? -1.005 6.847 -9.077 1.00 82.62 206 PHE A N 1
ATOM 1539 C CA . PHE A 1 206 ? -1.074 8.275 -8.837 1.00 82.62 206 PHE A CA 1
ATOM 1540 C C . PHE A 1 206 ? 0.233 8.901 -9.301 1.00 82.62 206 PHE A C 1
ATOM 1542 O O . PHE A 1 206 ? 1.316 8.371 -9.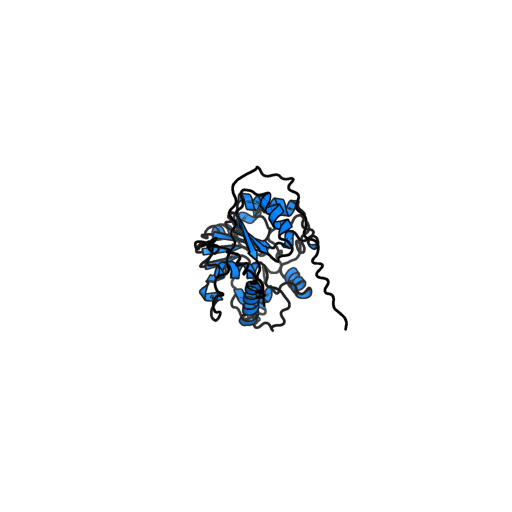058 1.00 82.62 206 PHE A O 1
ATOM 1549 N N . THR A 1 207 ? 0.125 10.060 -9.936 1.00 65.88 207 THR A N 1
ATOM 1550 C CA . THR A 1 207 ? 1.253 10.965 -10.098 1.00 65.88 207 THR A CA 1
ATOM 1551 C C . THR A 1 207 ? 1.462 11.649 -8.756 1.00 65.88 207 THR A C 1
ATOM 1553 O O . THR A 1 207 ? 0.600 12.41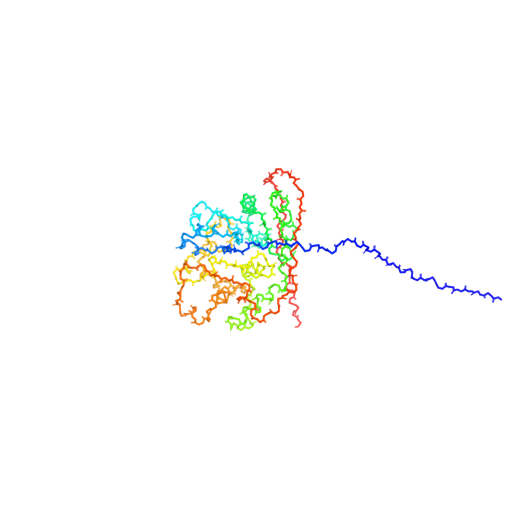0 -8.307 1.00 65.88 207 THR A O 1
ATOM 1556 N N . SER A 1 208 ? 2.570 11.383 -8.077 1.00 53.78 208 SER A N 1
ATOM 1557 C CA . SER A 1 208 ? 2.963 12.211 -6.940 1.00 53.78 208 SER A CA 1
ATOM 1558 C C . SER A 1 208 ? 3.314 13.574 -7.518 1.00 53.78 208 SER A C 1
ATOM 1560 O O . SER A 1 208 ? 4.370 13.754 -8.111 1.00 53.78 208 SER A O 1
ATOM 1562 N N . GLY A 1 209 ? 2.416 14.548 -7.403 1.00 42.97 209 GLY A N 1
ATOM 1563 C CA . GLY A 1 209 ? 2.643 15.898 -7.924 1.00 42.97 209 GLY A CA 1
ATOM 1564 C C . GLY A 1 209 ? 3.821 16.643 -7.278 1.00 42.97 209 GLY A C 1
ATOM 1565 O O . GLY A 1 209 ? 3.975 17.831 -7.523 1.00 42.97 209 GLY A O 1
ATOM 1566 N N . GLU A 1 210 ? 4.637 16.002 -6.432 1.00 42.28 210 GLU A N 1
ATOM 1567 C CA . GLU A 1 210 ? 5.610 16.669 -5.561 1.00 42.28 210 GLU A CA 1
ATOM 1568 C C . GLU A 1 210 ? 6.843 15.787 -5.245 1.00 42.28 210 GLU A C 1
ATOM 1570 O O . GLU A 1 210 ? 7.284 15.695 -4.099 1.00 42.28 210 GLU A O 1
ATOM 1575 N N . GLY A 1 211 ? 7.423 15.141 -6.263 1.00 40.84 211 GLY A N 1
ATOM 1576 C CA . GLY A 1 211 ? 8.840 14.751 -6.242 1.00 40.84 211 GLY A CA 1
ATOM 1577 C C . GLY A 1 211 ? 9.217 13.585 -5.329 1.00 40.84 211 GLY A C 1
ATOM 1578 O O . GLY A 1 211 ? 10.267 13.634 -4.680 1.00 40.84 211 GLY A O 1
ATOM 1579 N N . THR A 1 212 ? 8.416 12.518 -5.301 1.00 48.06 212 THR A N 1
ATOM 1580 C CA . THR A 1 212 ? 8.890 11.263 -4.715 1.00 48.06 212 THR A CA 1
ATOM 1581 C C . THR A 1 212 ? 9.688 10.451 -5.729 1.00 48.06 212 THR A C 1
ATOM 1583 O O . THR A 1 212 ? 9.565 10.555 -6.944 1.00 48.06 212 THR A O 1
ATOM 1586 N N . GLU A 1 213 ? 10.616 9.658 -5.214 1.00 49.53 213 GLU A N 1
ATOM 1587 C CA . GLU A 1 213 ? 11.496 8.823 -6.019 1.00 49.53 213 GLU A CA 1
ATOM 1588 C C . GLU A 1 213 ? 10.686 7.827 -6.880 1.00 49.53 213 GLU A C 1
ATOM 1590 O O . GLU A 1 213 ? 10.157 6.860 -6.333 1.00 49.53 213 GLU A O 1
ATOM 1595 N N . GLY A 1 214 ? 10.655 8.023 -8.207 1.00 57.19 214 GLY A N 1
ATOM 1596 C CA . GLY A 1 214 ? 10.111 7.043 -9.158 1.00 57.19 214 GLY A CA 1
ATOM 1597 C C . GLY A 1 214 ? 8.834 7.399 -9.909 1.00 57.19 214 GLY A C 1
ATOM 1598 O O . GLY A 1 214 ? 8.308 6.538 -10.605 1.00 57.19 214 GLY A O 1
ATOM 1599 N N . ASP A 1 215 ? 8.332 8.625 -9.779 1.00 64.56 215 ASP A N 1
ATOM 1600 C CA . ASP A 1 215 ? 6.978 8.989 -10.229 1.00 64.56 215 ASP A CA 1
ATOM 1601 C C . ASP A 1 215 ? 6.747 8.869 -11.750 1.00 64.56 215 ASP A C 1
ATOM 1603 O O . ASP A 1 215 ? 5.612 8.699 -12.186 1.00 64.56 215 ASP A O 1
ATOM 1607 N N . ASN A 1 216 ? 7.820 8.890 -12.549 1.00 71.44 216 ASN A N 1
ATOM 1608 C CA . ASN A 1 216 ? 7.776 8.705 -14.006 1.00 71.44 216 ASN A CA 1
ATOM 1609 C C . ASN A 1 216 ? 8.414 7.381 -14.459 1.00 71.44 216 ASN A C 1
ATOM 1611 O O . ASN A 1 216 ? 8.562 7.140 -15.657 1.00 71.44 216 ASN A O 1
ATOM 1615 N N . GLU A 1 217 ? 8.854 6.542 -13.519 1.00 85.19 217 GLU A N 1
ATOM 1616 C CA . GLU A 1 217 ? 9.450 5.254 -13.852 1.00 85.19 217 GLU A CA 1
ATOM 1617 C C . GLU A 1 217 ? 8.345 4.230 -14.139 1.00 85.19 217 GLU A C 1
ATOM 1619 O O . GLU A 1 217 ? 7.322 4.149 -13.450 1.00 85.19 217 GLU A O 1
ATOM 1624 N N . THR A 1 218 ? 8.568 3.405 -15.159 1.00 90.69 218 THR A N 1
ATOM 1625 C CA . THR A 1 218 ? 7.745 2.216 -15.368 1.00 90.69 218 THR A CA 1
ATOM 1626 C C . THR A 1 218 ? 7.962 1.224 -14.226 1.00 90.69 218 THR A C 1
ATOM 1628 O O . THR A 1 218 ? 8.999 1.241 -13.553 1.00 90.69 218 THR A O 1
ATOM 1631 N N . THR A 1 219 ? 7.009 0.313 -14.022 1.00 89.38 219 THR A N 1
ATOM 1632 C CA . THR A 1 219 ? 7.126 -0.735 -12.996 1.00 89.38 219 THR A CA 1
ATOM 1633 C C . THR A 1 219 ? 8.438 -1.514 -13.147 1.00 89.38 219 THR A C 1
ATOM 1635 O O . THR A 1 219 ? 9.169 -1.696 -12.172 1.00 89.38 219 THR A O 1
ATOM 1638 N N . VAL A 1 220 ? 8.790 -1.914 -14.374 1.00 89.12 220 VAL A N 1
ATOM 1639 C CA . VAL A 1 220 ? 10.034 -2.654 -14.634 1.00 89.12 220 VAL A CA 1
ATOM 1640 C C . VAL A 1 220 ? 11.294 -1.837 -14.328 1.00 89.12 220 VAL A C 1
ATOM 1642 O O . VAL A 1 220 ? 12.227 -2.371 -13.725 1.00 89.12 220 VAL A O 1
ATOM 1645 N N . ALA A 1 221 ? 11.328 -0.546 -14.681 1.00 90.00 221 ALA A N 1
ATOM 1646 C CA . ALA A 1 221 ? 12.473 0.318 -14.396 1.00 90.00 221 ALA A CA 1
ATOM 1647 C C . ALA A 1 221 ? 12.687 0.461 -12.882 1.00 90.00 221 ALA A C 1
ATOM 1649 O O . ALA A 1 221 ? 13.804 0.269 -12.389 1.00 90.00 221 ALA A O 1
ATOM 1650 N N . MET A 1 222 ? 11.596 0.668 -12.140 1.00 89.25 222 MET A N 1
ATOM 1651 C CA . MET A 1 222 ? 11.632 0.750 -10.686 1.00 89.25 222 MET A CA 1
ATOM 1652 C C . MET A 1 222 ? 12.129 -0.553 -10.050 1.00 89.25 222 MET A C 1
ATOM 1654 O O . MET A 1 222 ? 12.948 -0.521 -9.130 1.00 89.25 222 MET A O 1
ATOM 1658 N N . TYR A 1 223 ? 11.676 -1.713 -10.534 1.00 89.25 223 TYR A N 1
ATOM 1659 C CA . TYR A 1 223 ? 12.092 -3.012 -9.992 1.00 89.25 223 TYR A CA 1
ATOM 1660 C C . TYR A 1 223 ? 13.593 -3.230 -10.162 1.00 89.25 223 TYR A C 1
ATOM 1662 O O . TYR A 1 223 ? 14.283 -3.575 -9.200 1.00 89.25 223 TYR A O 1
ATOM 1670 N N . VAL A 1 224 ? 14.110 -2.965 -11.365 1.00 87.56 224 VAL A N 1
ATOM 1671 C CA . VAL A 1 224 ? 15.544 -3.066 -11.663 1.00 87.56 224 VAL A CA 1
ATOM 1672 C C . VAL A 1 224 ? 16.341 -2.128 -10.762 1.00 87.56 224 VAL A C 1
ATOM 1674 O O . VAL A 1 224 ? 17.302 -2.554 -10.117 1.00 87.56 224 VAL A O 1
ATOM 1677 N N . ARG A 1 225 ? 15.915 -0.868 -10.650 1.00 88.12 225 ARG A N 1
ATOM 1678 C CA . ARG A 1 225 ? 16.590 0.132 -9.824 1.00 88.12 225 ARG A CA 1
ATOM 1679 C C . ARG A 1 225 ? 16.593 -0.249 -8.346 1.00 88.12 225 ARG A C 1
ATOM 1681 O O . ARG A 1 225 ? 17.635 -0.170 -7.694 1.00 88.12 225 ARG A O 1
ATOM 1688 N N . LYS A 1 226 ? 15.454 -0.691 -7.803 1.00 86.75 226 LYS A N 1
ATOM 1689 C CA . LYS A 1 226 ? 15.356 -1.134 -6.405 1.00 86.75 226 LYS A CA 1
ATOM 1690 C C . LYS A 1 226 ? 16.225 -2.348 -6.137 1.00 86.75 226 LYS A C 1
ATOM 1692 O O . LYS A 1 226 ? 16.876 -2.368 -5.098 1.00 86.75 226 LYS A O 1
ATOM 1697 N N . LEU A 1 227 ? 16.329 -3.288 -7.069 1.00 84.38 227 LEU A N 1
ATOM 1698 C CA . LEU A 1 227 ? 17.243 -4.416 -6.925 1.00 84.38 227 LEU A CA 1
ATOM 1699 C C . LEU A 1 227 ? 18.714 -3.960 -6.897 1.00 84.38 227 LEU A C 1
ATOM 1701 O O . LEU A 1 227 ? 19.475 -4.391 -6.030 1.00 84.38 227 LEU A O 1
ATOM 1705 N N . GLN A 1 228 ? 19.103 -3.041 -7.786 1.00 85.75 228 GLN A N 1
ATOM 1706 C CA . GLN A 1 228 ? 20.475 -2.520 -7.883 1.00 85.75 228 GLN A CA 1
ATOM 1707 C C . GLN A 1 228 ? 20.937 -1.794 -6.614 1.00 85.75 228 GLN A C 1
ATOM 1709 O O . GLN A 1 228 ? 22.076 -1.972 -6.185 1.00 85.75 228 GLN A O 1
ATOM 1714 N N . ILE A 1 229 ? 20.058 -1.012 -5.982 1.00 84.94 229 ILE A N 1
ATOM 1715 C CA . ILE A 1 229 ? 20.392 -0.279 -4.748 1.00 84.94 229 ILE A CA 1
ATOM 1716 C C . ILE A 1 229 ? 20.218 -1.122 -3.472 1.00 84.94 229 ILE A C 1
ATOM 1718 O O . ILE A 1 229 ? 20.322 -0.588 -2.369 1.00 84.94 229 ILE A O 1
ATOM 1722 N N . GLY A 1 230 ? 19.929 -2.424 -3.599 1.00 83.25 230 GLY A N 1
ATOM 1723 C CA . GLY A 1 230 ? 19.666 -3.308 -2.457 1.00 83.25 230 GLY A CA 1
ATOM 1724 C C . GLY A 1 230 ? 18.368 -2.976 -1.710 1.00 83.25 230 GLY A C 1
ATOM 1725 O O . GLY A 1 230 ? 18.300 -3.141 -0.496 1.00 83.25 230 GLY A O 1
ATOM 1726 N N . GLY A 1 231 ? 17.373 -2.454 -2.426 1.00 86.19 231 GLY A N 1
ATOM 1727 C CA . GLY A 1 231 ? 16.055 -2.060 -1.936 1.00 86.19 231 GLY A CA 1
ATOM 1728 C C . GLY A 1 231 ? 15.114 -3.245 -1.717 1.00 86.19 231 GLY A C 1
ATOM 1729 O O . GLY A 1 231 ? 15.248 -3.964 -0.737 1.00 86.19 231 GLY A O 1
ATOM 1730 N N . HIS A 1 232 ? 14.120 -3.415 -2.588 1.00 87.00 232 HIS A N 1
ATOM 1731 C CA . HIS A 1 232 ? 13.113 -4.478 -2.490 1.00 87.00 232 HIS A CA 1
ATOM 1732 C C . HIS A 1 232 ? 13.269 -5.473 -3.641 1.00 87.00 232 HIS A C 1
ATOM 1734 O O . HIS A 1 232 ? 13.664 -5.080 -4.739 1.00 87.00 232 HIS A O 1
ATOM 1740 N N . ASP A 1 233 ? 12.925 -6.737 -3.397 1.00 87.44 233 ASP A N 1
ATOM 1741 C CA . ASP A 1 233 ? 12.926 -7.796 -4.410 1.00 87.44 233 ASP A CA 1
ATOM 1742 C C . ASP A 1 233 ? 11.491 -8.139 -4.842 1.00 87.44 233 ASP A C 1
ATOM 1744 O O . ASP A 1 233 ? 10.958 -9.202 -4.527 1.00 87.44 233 ASP A O 1
ATOM 1748 N N . PHE A 1 234 ? 10.846 -7.202 -5.545 1.00 87.56 234 PHE A N 1
ATOM 1749 C CA . PHE A 1 234 ? 9.442 -7.325 -5.959 1.00 87.56 234 PHE A CA 1
ATOM 1750 C C . PHE A 1 234 ? 9.155 -8.606 -6.747 1.00 87.56 234 PHE A C 1
ATOM 1752 O O . PHE A 1 234 ? 8.123 -9.236 -6.534 1.00 87.56 234 PHE A O 1
ATOM 1759 N N . ALA A 1 235 ? 10.083 -9.021 -7.615 1.00 83.12 235 ALA A N 1
ATOM 1760 C CA . ALA A 1 235 ? 9.915 -10.212 -8.441 1.00 83.12 235 ALA A CA 1
ATOM 1761 C C . ALA A 1 235 ? 9.762 -11.476 -7.581 1.00 83.12 235 ALA A C 1
ATOM 1763 O O . ALA A 1 235 ? 8.877 -12.296 -7.829 1.00 83.12 235 ALA A O 1
ATOM 1764 N N . SER A 1 236 ? 10.586 -11.616 -6.542 1.00 83.25 236 SER A N 1
ATOM 1765 C CA . SER A 1 236 ? 10.502 -12.735 -5.600 1.00 83.25 236 SER A CA 1
ATOM 1766 C C . SER A 1 236 ? 9.236 -12.683 -4.745 1.00 83.25 236 SER A C 1
ATOM 1768 O O . SER A 1 236 ? 8.632 -13.723 -4.472 1.00 83.25 236 SER A O 1
ATOM 1770 N N . GLU A 1 237 ? 8.794 -11.485 -4.356 1.00 88.31 237 GLU A N 1
ATOM 1771 C CA . GLU A 1 237 ? 7.534 -11.308 -3.629 1.00 88.31 237 GLU A CA 1
ATOM 1772 C C . GLU A 1 237 ? 6.332 -11.716 -4.470 1.00 88.31 237 GLU A C 1
ATOM 1774 O O . GLU A 1 237 ? 5.505 -12.508 -4.021 1.00 88.31 237 GLU A O 1
ATOM 1779 N N . HIS A 1 238 ? 6.259 -11.245 -5.710 1.00 86.38 238 HIS A N 1
ATOM 1780 C CA . HIS A 1 238 ? 5.187 -11.595 -6.631 1.00 86.38 238 HIS A CA 1
ATOM 1781 C C . HIS A 1 238 ? 5.205 -13.087 -6.978 1.00 86.38 238 HIS A C 1
ATOM 1783 O O . HIS A 1 238 ? 4.149 -13.717 -7.009 1.00 86.38 238 HIS A O 1
ATOM 1789 N N . ALA A 1 239 ? 6.385 -13.693 -7.150 1.00 80.00 239 ALA A N 1
ATOM 1790 C CA . ALA A 1 239 ? 6.518 -15.140 -7.338 1.00 80.00 239 ALA A CA 1
ATOM 1791 C C . ALA A 1 239 ? 5.925 -15.933 -6.169 1.00 80.00 239 ALA A C 1
ATOM 1793 O O . ALA A 1 239 ? 5.152 -16.872 -6.382 1.00 80.00 239 ALA A O 1
ATOM 1794 N N . MET A 1 240 ? 6.254 -15.523 -4.940 1.00 83.62 240 MET A N 1
ATOM 1795 C CA . MET A 1 240 ? 5.709 -16.128 -3.729 1.00 83.62 240 MET A CA 1
ATOM 1796 C C . MET A 1 240 ? 4.187 -15.975 -3.675 1.00 83.62 240 MET A C 1
ATOM 1798 O O . MET A 1 240 ? 3.483 -16.958 -3.456 1.00 83.62 240 MET A O 1
ATOM 1802 N N . LEU A 1 241 ? 3.677 -14.761 -3.894 1.00 85.12 241 LEU A N 1
ATOM 1803 C CA . LEU A 1 241 ? 2.246 -14.469 -3.834 1.00 85.12 241 LEU A CA 1
ATOM 1804 C C . LEU A 1 241 ? 1.461 -15.260 -4.889 1.00 85.12 241 LEU A C 1
ATOM 1806 O O . LEU A 1 241 ? 0.412 -15.822 -4.588 1.00 85.12 241 LEU A O 1
ATOM 1810 N N . LEU A 1 242 ? 1.989 -15.373 -6.107 1.00 77.81 242 LEU A N 1
ATOM 1811 C CA . LEU A 1 242 ? 1.334 -16.089 -7.200 1.00 77.81 242 LEU A CA 1
ATOM 1812 C C . LEU A 1 242 ? 1.452 -17.617 -7.090 1.00 77.81 242 LEU A C 1
ATOM 1814 O O . LEU A 1 242 ? 0.833 -18.316 -7.894 1.00 77.81 242 LEU A O 1
ATOM 1818 N N . ASN A 1 243 ? 2.240 -18.140 -6.140 1.00 68.62 243 ASN A N 1
ATOM 1819 C CA . ASN A 1 243 ? 2.593 -19.560 -6.034 1.00 68.62 243 ASN A CA 1
ATOM 1820 C C . ASN A 1 243 ? 2.977 -20.159 -7.404 1.00 68.62 243 ASN A C 1
ATOM 1822 O O . ASN A 1 243 ? 2.567 -21.258 -7.788 1.00 68.62 243 ASN A O 1
ATOM 1826 N N . ARG A 1 244 ? 3.725 -19.380 -8.195 1.00 53.47 244 ARG A N 1
ATOM 1827 C CA . ARG A 1 244 ? 4.295 -19.810 -9.473 1.00 53.47 244 ARG A CA 1
ATOM 1828 C C . ARG A 1 244 ? 5.797 -19.880 -9.273 1.00 53.47 244 ARG A C 1
ATOM 1830 O O . ARG A 1 244 ? 6.407 -18.891 -8.880 1.00 53.47 244 ARG A O 1
ATOM 1837 N N . SER A 1 245 ? 6.394 -21.040 -9.553 1.00 47.53 245 SER A N 1
ATOM 1838 C CA . SER A 1 245 ? 7.852 -21.167 -9.584 1.00 47.53 245 SER A CA 1
ATOM 1839 C C . SER A 1 245 ? 8.440 -20.030 -10.432 1.00 47.53 245 SER A C 1
ATOM 1841 O O . SER A 1 245 ? 7.915 -19.736 -11.510 1.00 47.53 245 SER A O 1
ATOM 1843 N N . ILE A 1 246 ? 9.498 -19.371 -9.945 1.00 46.41 246 ILE A N 1
ATOM 1844 C CA . ILE A 1 246 ? 10.144 -18.206 -10.588 1.00 46.41 246 ILE A CA 1
ATOM 1845 C C . ILE A 1 246 ? 10.399 -18.432 -12.091 1.00 46.41 246 ILE A C 1
ATOM 1847 O O . ILE A 1 246 ? 10.284 -17.514 -12.907 1.00 46.41 246 ILE A O 1
ATOM 1851 N N . ASP A 1 247 ? 10.651 -19.678 -12.490 1.00 43.97 247 ASP A N 1
ATOM 1852 C CA . ASP A 1 247 ? 10.862 -20.074 -13.881 1.00 43.97 247 ASP A CA 1
ATOM 1853 C C . ASP A 1 247 ? 9.649 -19.878 -14.812 1.00 43.97 247 ASP A C 1
ATOM 1855 O O . ASP A 1 247 ? 9.820 -19.879 -16.033 1.00 43.97 247 ASP A O 1
ATOM 1859 N N . ARG A 1 248 ? 8.429 -19.711 -14.282 1.00 44.59 248 ARG A N 1
ATOM 1860 C CA . ARG A 1 248 ? 7.224 -19.352 -15.058 1.00 44.59 248 ARG A CA 1
ATOM 1861 C C . ARG A 1 248 ? 7.029 -17.842 -15.190 1.00 44.59 248 ARG A C 1
ATOM 1863 O O . ARG A 1 248 ? 6.497 -17.408 -16.201 1.00 44.59 248 ARG A O 1
ATOM 1870 N N . LEU A 1 249 ? 7.503 -17.034 -14.240 1.00 40.03 249 LEU A N 1
ATOM 1871 C CA . LEU A 1 249 ? 7.536 -15.572 -14.408 1.00 40.03 249 LEU A CA 1
ATOM 1872 C C . LEU A 1 249 ? 8.555 -15.170 -15.481 1.00 40.03 249 LEU A C 1
ATOM 1874 O O . LEU A 1 249 ? 8.277 -14.310 -16.313 1.00 40.03 249 LEU A O 1
ATOM 1878 N N . ARG A 1 250 ? 9.687 -15.885 -15.556 1.00 43.19 250 ARG A N 1
ATOM 1879 C CA . ARG A 1 250 ? 10.637 -15.768 -16.678 1.00 43.19 250 ARG A CA 1
ATOM 1880 C C . ARG A 1 250 ? 10.034 -16.232 -18.013 1.00 43.19 250 ARG A C 1
ATOM 1882 O O . ARG A 1 250 ? 10.321 -15.653 -19.057 1.00 43.19 250 ARG A O 1
ATOM 1889 N N . ARG A 1 251 ? 9.158 -17.243 -17.987 1.00 44.66 251 ARG A N 1
ATOM 1890 C CA . ARG A 1 251 ? 8.445 -17.803 -19.153 1.00 44.66 251 ARG A CA 1
ATOM 1891 C C . ARG A 1 251 ? 6.985 -17.349 -19.178 1.00 44.66 251 ARG A C 1
ATOM 1893 O O . ARG A 1 251 ? 6.076 -18.162 -19.053 1.00 44.66 251 ARG A O 1
ATOM 1900 N N . GLY A 1 252 ? 6.802 -16.031 -19.278 1.00 52.09 252 GLY A N 1
ATOM 1901 C CA . GLY A 1 252 ? 5.520 -15.348 -19.101 1.00 52.09 252 GLY A CA 1
ATOM 1902 C C . GLY A 1 252 ? 4.309 -16.041 -19.731 1.00 52.09 252 GLY A C 1
ATOM 1903 O O . GLY A 1 252 ? 4.338 -16.327 -20.918 1.00 52.09 252 GLY A O 1
ATOM 1904 N N . ILE A 1 253 ? 3.288 -16.267 -18.894 1.00 45.66 253 ILE A N 1
ATOM 1905 C CA . ILE A 1 253 ? 1.836 -16.507 -19.090 1.00 45.66 253 ILE A CA 1
ATOM 1906 C C . ILE A 1 253 ? 1.307 -16.559 -17.631 1.00 45.66 253 ILE A C 1
ATOM 1908 O O . ILE A 1 253 ? 1.935 -17.184 -16.776 1.00 45.66 253 ILE A O 1
ATOM 1912 N N . GLY A 1 254 ? 0.246 -15.890 -17.178 1.00 45.75 254 GLY A N 1
ATOM 1913 C CA . GLY A 1 254 ? -1.093 -15.689 -17.727 1.00 45.75 254 GLY A CA 1
ATOM 1914 C C . GLY A 1 254 ? -2.087 -15.984 -16.591 1.00 45.75 254 GLY A C 1
ATOM 1915 O O . GLY A 1 254 ? -2.270 -17.139 -16.195 1.00 45.75 254 GLY A O 1
ATOM 1916 N N . ALA A 1 255 ? -2.608 -14.920 -15.990 1.00 43.34 255 ALA A N 1
ATOM 1917 C CA . ALA A 1 255 ? -3.809 -14.854 -15.154 1.00 43.34 255 ALA A CA 1
ATOM 1918 C C . ALA A 1 255 ? -4.128 -13.361 -14.998 1.00 43.34 255 ALA A C 1
ATOM 1920 O O . ALA A 1 255 ? -3.928 -12.773 -13.942 1.00 43.34 255 ALA A O 1
ATOM 1921 N N . VAL A 1 256 ? -4.500 -12.735 -16.112 1.00 51.12 256 VAL A N 1
ATOM 1922 C CA . VAL A 1 256 ? -4.774 -11.297 -16.182 1.00 51.12 256 VAL A CA 1
ATOM 1923 C C . VAL A 1 256 ? -6.176 -11.042 -15.611 1.00 51.12 256 VAL A C 1
ATOM 1925 O O . VAL A 1 256 ? -7.112 -11.780 -15.926 1.00 51.12 256 VAL A O 1
ATOM 1928 N N . GLY A 1 257 ? -6.317 -10.041 -14.741 1.00 52.22 257 GLY A N 1
ATOM 1929 C CA . GLY A 1 257 ? -7.619 -9.492 -14.327 1.00 52.22 257 GLY A CA 1
ATOM 1930 C C . GLY A 1 257 ? -8.398 -10.223 -13.220 1.00 52.22 257 GLY A C 1
ATOM 1931 O O . GLY A 1 257 ? -9.554 -9.877 -12.955 1.00 52.22 257 GLY A O 1
ATOM 1932 N N . ARG A 1 258 ? -7.825 -11.224 -12.537 1.00 57.22 258 ARG A N 1
ATOM 1933 C CA . ARG A 1 258 ? -8.432 -11.802 -11.318 1.00 57.22 258 ARG A CA 1
ATOM 1934 C C . ARG A 1 258 ? -7.617 -11.431 -10.080 1.00 57.22 258 ARG A C 1
ATOM 1936 O O . ARG A 1 258 ? -6.398 -11.588 -10.122 1.00 57.22 258 ARG A O 1
ATOM 1943 N N . PRO A 1 259 ? -8.258 -10.992 -8.978 1.00 63.94 259 PRO A N 1
ATOM 1944 C CA . PRO A 1 259 ? -7.535 -10.752 -7.741 1.00 63.94 259 PRO A CA 1
ATOM 1945 C C . PRO A 1 259 ? -6.921 -12.060 -7.252 1.00 63.94 259 PRO A C 1
ATOM 1947 O O . PRO A 1 259 ? -7.536 -13.129 -7.330 1.00 63.94 259 PRO A O 1
ATOM 1950 N N . LEU A 1 260 ? -5.708 -11.968 -6.719 1.00 76.19 260 LEU A N 1
ATOM 1951 C CA . LEU A 1 260 ? -5.100 -13.087 -6.022 1.00 76.19 260 LEU A CA 1
ATOM 1952 C C . LEU A 1 260 ? -5.811 -13.247 -4.675 1.00 76.19 260 LEU A C 1
ATOM 1954 O O . LEU A 1 260 ? -5.817 -12.325 -3.860 1.00 76.19 260 LEU A O 1
ATOM 1958 N N . VAL A 1 261 ? -6.426 -14.410 -4.460 1.00 79.25 261 VAL A N 1
ATOM 1959 C CA . VAL A 1 261 ? -7.130 -14.730 -3.216 1.00 79.25 261 VAL A CA 1
ATOM 1960 C C . VAL A 1 261 ? -6.187 -15.493 -2.297 1.00 79.25 261 VAL A C 1
ATOM 1962 O O . VAL A 1 261 ? -5.780 -16.611 -2.611 1.00 79.25 261 VAL A O 1
ATOM 1965 N N . LEU A 1 262 ? -5.848 -14.895 -1.158 1.00 75.00 262 LEU A N 1
ATOM 1966 C CA . LEU A 1 262 ? -5.054 -15.534 -0.116 1.00 75.00 262 LEU A CA 1
ATOM 1967 C C . LEU A 1 262 ? -5.922 -15.811 1.100 1.00 75.00 262 LEU A C 1
ATOM 1969 O O . LEU A 1 262 ? -6.647 -14.939 1.578 1.00 75.00 262 LEU A O 1
ATOM 1973 N N . THR A 1 263 ? -5.792 -17.016 1.638 1.00 73.81 263 THR A N 1
ATOM 1974 C CA . THR A 1 263 ? -6.350 -17.361 2.946 1.00 73.81 263 THR A CA 1
ATOM 1975 C C . THR A 1 263 ? -5.226 -17.482 3.962 1.00 73.81 263 THR A C 1
ATOM 1977 O O . THR A 1 263 ? -4.075 -17.772 3.613 1.00 73.81 263 THR A O 1
ATOM 1980 N N . ARG A 1 264 ? -5.562 -17.330 5.244 1.00 65.56 264 ARG A N 1
ATOM 1981 C CA . ARG A 1 264 ? -4.612 -17.576 6.335 1.00 65.56 264 ARG A CA 1
ATOM 1982 C C . ARG A 1 264 ? -3.985 -18.977 6.272 1.00 65.56 264 ARG A C 1
ATOM 1984 O O . ARG A 1 264 ? -2.808 -19.124 6.585 1.00 65.56 264 ARG A O 1
ATOM 1991 N N . ALA A 1 265 ? -4.745 -19.988 5.846 1.00 57.31 265 ALA A N 1
ATOM 1992 C CA . ALA A 1 265 ? -4.263 -21.362 5.718 1.00 57.31 265 ALA A CA 1
ATOM 1993 C C . ALA A 1 265 ? -3.238 -21.513 4.580 1.00 57.31 265 ALA A C 1
ATOM 1995 O O . ALA A 1 265 ? -2.208 -22.159 4.761 1.00 57.31 265 ALA A O 1
ATOM 1996 N N . SER A 1 266 ? -3.476 -20.849 3.442 1.00 63.41 266 SER A N 1
ATOM 1997 C CA . SER A 1 266 ? -2.606 -20.904 2.259 1.00 63.41 266 SER A CA 1
ATOM 1998 C C . SER A 1 266 ? -1.194 -20.373 2.521 1.00 63.41 266 SER A C 1
ATOM 2000 O O . SER A 1 266 ? -0.245 -20.862 1.917 1.00 63.41 266 SER A O 1
ATOM 2002 N N . LEU A 1 267 ? -1.050 -19.384 3.410 1.00 60.44 267 LEU A N 1
ATOM 2003 C CA . LEU A 1 267 ? 0.232 -18.725 3.682 1.00 60.44 267 LEU A CA 1
ATOM 2004 C C . LEU A 1 267 ? 1.052 -19.385 4.807 1.00 60.44 267 LEU A C 1
ATOM 2006 O O . LEU A 1 267 ? 2.253 -19.157 4.892 1.00 60.44 267 LEU A O 1
ATOM 2010 N N . LEU A 1 268 ? 0.415 -20.159 5.696 1.00 57.12 268 LEU A N 1
ATOM 2011 C CA . LEU A 1 268 ? 1.031 -20.662 6.936 1.00 57.12 268 LEU A CA 1
ATOM 2012 C C . LEU A 1 268 ? 1.329 -22.168 6.937 1.00 57.12 268 LEU A C 1
ATOM 2014 O O . LEU A 1 268 ? 1.701 -22.704 7.982 1.00 57.12 268 LEU A O 1
ATOM 2018 N N . HIS A 1 269 ? 1.194 -22.871 5.808 1.00 51.41 269 HIS A N 1
ATOM 2019 C CA . HIS A 1 269 ? 1.570 -24.286 5.726 1.00 51.41 269 HIS A CA 1
ATOM 2020 C C . HIS A 1 269 ? 3.053 -24.484 6.107 1.00 51.41 269 HIS A C 1
ATOM 2022 O O . HIS A 1 269 ? 3.955 -24.243 5.311 1.00 51.41 269 HIS A O 1
ATOM 2028 N N . GLY A 1 270 ? 3.301 -24.928 7.346 1.00 45.75 270 GLY A N 1
ATOM 2029 C CA . GLY A 1 270 ? 4.638 -25.203 7.886 1.00 45.75 270 GLY A CA 1
ATOM 2030 C C . GLY A 1 270 ? 5.248 -24.116 8.785 1.00 45.75 270 GLY A C 1
ATOM 2031 O O . GLY A 1 270 ? 6.374 -24.296 9.252 1.00 45.75 270 GLY A O 1
ATOM 2032 N N . GLU A 1 271 ? 4.546 -23.016 9.078 1.00 45.69 271 GLU A N 1
ATOM 2033 C CA . GLU A 1 271 ? 4.970 -22.046 10.098 1.00 45.69 271 GLU A CA 1
ATOM 2034 C C . GLU A 1 271 ? 4.088 -22.151 11.349 1.00 45.69 271 GLU A C 1
ATOM 2036 O O . GLU A 1 271 ? 2.872 -21.971 11.291 1.00 45.69 271 GLU A O 1
ATOM 2041 N N . ALA A 1 272 ? 4.697 -22.404 12.513 1.00 43.16 272 ALA A N 1
ATOM 2042 C CA . ALA A 1 272 ? 4.007 -22.191 13.781 1.00 43.16 272 ALA A CA 1
ATOM 2043 C C . ALA A 1 272 ? 3.630 -20.705 13.860 1.00 43.16 272 ALA A C 1
ATOM 2045 O O . ALA A 1 272 ? 4.519 -19.850 13.862 1.00 43.16 272 ALA A O 1
ATOM 2046 N N . ALA A 1 273 ? 2.328 -20.401 13.890 1.00 42.53 273 ALA A N 1
ATOM 2047 C CA . ALA A 1 273 ? 1.852 -19.026 13.959 1.00 42.53 273 ALA A CA 1
ATOM 2048 C C . ALA A 1 273 ? 2.575 -18.301 15.110 1.00 42.53 273 ALA A C 1
ATOM 2050 O O . ALA A 1 273 ? 2.570 -18.813 16.238 1.00 42.53 273 ALA A O 1
ATOM 2051 N N . PRO A 1 274 ? 3.221 -17.141 14.868 1.00 44.72 274 PRO A N 1
ATOM 2052 C CA . PRO A 1 274 ? 3.821 -16.382 15.952 1.00 44.72 274 PRO A CA 1
ATOM 2053 C C . PRO A 1 274 ? 2.748 -16.139 17.011 1.00 44.72 274 PRO A C 1
ATOM 2055 O O . PRO A 1 274 ? 1.606 -15.818 16.674 1.00 44.72 274 PRO A O 1
ATOM 2058 N N . ARG A 1 275 ? 3.102 -16.327 18.290 1.00 44.81 275 ARG A N 1
ATOM 2059 C CA . ARG A 1 275 ? 2.208 -16.035 19.417 1.00 44.81 275 ARG A CA 1
ATOM 2060 C C . ARG A 1 275 ? 1.752 -14.580 19.285 1.00 44.81 275 ARG A C 1
ATOM 2062 O O . ARG A 1 275 ? 2.513 -13.693 19.637 1.00 44.81 275 ARG A O 1
ATOM 2069 N N . THR A 1 276 ? 0.551 -14.375 18.732 1.00 48.84 276 THR A N 1
ATOM 2070 C CA . THR A 1 276 ? -0.222 -13.123 18.587 1.00 48.84 276 THR A CA 1
ATOM 2071 C C . THR A 1 276 ? 0.605 -11.835 18.557 1.00 48.84 276 THR A C 1
ATOM 2073 O O . THR A 1 276 ? 1.076 -11.390 19.602 1.00 48.84 276 THR A O 1
ATOM 2076 N N . ILE A 1 277 ? 0.691 -11.179 17.401 1.00 43.56 277 ILE A N 1
ATOM 2077 C CA . ILE A 1 277 ? 1.257 -9.828 17.299 1.00 43.56 277 ILE A CA 1
ATOM 2078 C C . ILE A 1 277 ? 0.279 -8.865 17.997 1.00 43.56 277 ILE A C 1
ATOM 2080 O O . ILE A 1 277 ? -0.850 -8.730 17.524 1.00 43.56 277 ILE A O 1
ATOM 2084 N N . PRO A 1 278 ? 0.639 -8.228 19.128 1.00 44.28 278 PRO A N 1
ATOM 2085 C CA . PRO A 1 278 ? -0.240 -7.250 19.743 1.00 44.28 278 PRO A CA 1
ATOM 2086 C C . PRO A 1 278 ? -0.290 -6.012 18.846 1.00 44.28 278 PRO A C 1
ATOM 2088 O O . PRO A 1 278 ? 0.734 -5.377 18.601 1.00 44.28 278 PRO A O 1
ATOM 2091 N N . ALA A 1 279 ? -1.477 -5.670 18.350 1.00 44.66 279 ALA A N 1
ATOM 2092 C CA . ALA A 1 279 ? -1.734 -4.325 17.861 1.00 44.66 279 ALA A CA 1
ATOM 2093 C C . ALA A 1 279 ? -1.888 -3.416 19.088 1.00 44.66 279 ALA A C 1
ATOM 2095 O O . ALA A 1 279 ? -2.693 -3.714 19.968 1.00 44.66 279 ALA A O 1
ATOM 2096 N N . ALA A 1 280 ? -1.112 -2.339 19.179 1.00 46.59 280 ALA A N 1
ATOM 2097 C CA . ALA A 1 280 ? -1.416 -1.262 20.112 1.00 46.59 280 ALA A CA 1
ATOM 2098 C C . ALA A 1 280 ? -2.340 -0.284 19.379 1.00 46.59 280 ALA A C 1
ATOM 2100 O O . ALA A 1 280 ? -1.909 0.409 18.457 1.00 46.59 280 ALA A O 1
ATOM 2101 N N . VAL A 1 281 ? -3.621 -0.287 19.745 1.00 44.88 281 VAL A N 1
ATOM 2102 C CA . VAL A 1 281 ? -4.587 0.725 19.309 1.00 44.88 281 VAL A CA 1
ATOM 2103 C C . VAL A 1 281 ? -4.774 1.664 20.495 1.00 44.88 281 VAL A C 1
ATOM 2105 O O . VAL A 1 281 ? -5.368 1.274 21.498 1.00 44.88 281 VAL A O 1
ATOM 2108 N N . GLU A 1 282 ? -4.207 2.867 20.424 1.00 46.59 282 GLU A N 1
ATOM 2109 C CA . GLU A 1 282 ? -4.465 3.909 21.421 1.00 46.59 282 GLU A CA 1
ATOM 2110 C C . GLU A 1 282 ? -5.721 4.682 21.008 1.00 46.59 282 GLU A C 1
ATOM 2112 O O . GLU A 1 282 ? -5.695 5.443 20.045 1.00 46.59 282 GLU A O 1
ATOM 2117 N N . ALA A 1 283 ? -6.826 4.499 21.733 1.00 40.06 283 ALA A N 1
ATOM 2118 C CA . ALA A 1 283 ? -8.016 5.332 21.564 1.00 40.06 283 ALA A CA 1
ATOM 2119 C C . ALA A 1 283 ? -7.807 6.696 22.249 1.00 40.06 283 ALA A C 1
ATOM 2121 O O . ALA A 1 283 ? -7.355 6.747 23.397 1.00 40.06 283 ALA A O 1
ATOM 2122 N N . ARG A 1 284 ? -8.151 7.804 21.575 1.00 44.16 284 ARG A N 1
ATOM 2123 C CA . ARG A 1 284 ? -8.071 9.170 22.131 1.00 44.16 284 ARG A CA 1
ATOM 2124 C C . ARG A 1 284 ? -9.404 9.929 22.032 1.00 44.16 284 ARG A C 1
ATOM 2126 O O . ARG A 1 284 ? -10.190 9.656 21.130 1.00 44.16 284 ARG A O 1
ATOM 2133 N N . PRO A 1 285 ? -9.664 10.881 22.952 1.00 37.03 285 PRO A N 1
ATOM 2134 C CA . PRO A 1 285 ? -10.892 11.678 22.958 1.00 37.03 285 PRO A CA 1
ATOM 2135 C C . PRO A 1 285 ? -10.941 12.728 21.823 1.00 37.03 285 PRO A C 1
ATOM 2137 O O . PRO A 1 285 ? -9.911 13.262 21.414 1.00 37.03 285 PRO A O 1
ATOM 2140 N N . ALA A 1 286 ? -12.156 13.038 21.350 1.00 39.00 286 ALA A N 1
ATOM 2141 C CA . ALA A 1 286 ? -12.507 14.086 20.367 1.00 39.00 286 ALA A CA 1
ATOM 2142 C C . ALA A 1 286 ? -12.362 15.520 20.943 1.00 39.00 286 ALA A C 1
ATOM 2144 O O . ALA A 1 286 ? -12.453 15.669 22.157 1.00 39.00 286 ALA A O 1
ATOM 2145 N N . ARG A 1 287 ? -12.250 16.656 20.221 1.00 46.50 287 ARG A N 1
ATOM 2146 C CA . ARG A 1 287 ? -11.942 17.085 18.827 1.00 46.50 287 ARG A CA 1
ATOM 2147 C C . ARG A 1 287 ? -11.606 18.602 18.898 1.00 46.50 287 ARG A C 1
ATOM 2149 O O . ARG A 1 287 ? -12.427 19.339 19.440 1.00 46.50 287 ARG A O 1
ATOM 2156 N N . PRO A 1 288 ? -10.526 19.110 18.274 1.00 38.66 288 PRO A N 1
ATOM 2157 C CA . PRO A 1 288 ? -10.499 20.463 17.701 1.00 38.66 288 PRO A CA 1
ATOM 2158 C C . PRO A 1 288 ? -10.558 20.406 16.164 1.00 38.66 288 PRO A C 1
ATOM 2160 O O . PRO A 1 288 ? -10.266 19.366 15.565 1.00 38.66 288 PRO A O 1
ATOM 2163 N N . SER A 1 289 ? -10.949 21.522 15.539 1.00 50.97 289 SER A N 1
ATOM 2164 C CA . SER A 1 289 ? -11.009 21.709 14.083 1.00 50.97 289 SER A CA 1
ATOM 2165 C C . SER A 1 289 ? -9.646 21.507 13.410 1.00 50.97 289 SER A C 1
ATOM 2167 O O . SER A 1 289 ? -8.618 21.883 13.974 1.00 50.97 289 SER A O 1
ATOM 2169 N N . LEU A 1 290 ? -9.662 20.956 12.190 1.00 52.91 290 LEU A N 1
ATOM 2170 C CA . LEU A 1 290 ? -8.501 20.800 11.304 1.00 52.91 290 LEU A CA 1
ATOM 2171 C C . LEU A 1 290 ? -7.706 22.111 11.229 1.00 52.91 290 LEU A C 1
ATOM 2173 O O . LEU A 1 290 ? -8.242 23.136 10.812 1.00 52.91 290 LEU A O 1
ATOM 2177 N N . ASN A 1 291 ? -6.442 22.077 11.649 1.00 54.81 291 ASN A N 1
ATOM 2178 C CA . ASN A 1 291 ? -5.544 23.218 11.546 1.00 54.81 291 ASN A CA 1
ATOM 2179 C C . ASN A 1 291 ? -4.498 22.929 10.463 1.00 54.81 291 ASN A C 1
ATOM 2181 O O . ASN A 1 291 ? -3.562 22.159 10.680 1.00 54.81 291 ASN A O 1
ATOM 2185 N N . ASP A 1 292 ? -4.653 23.568 9.303 1.00 56.25 292 ASP A N 1
ATOM 2186 C CA . ASP A 1 292 ? -3.775 23.414 8.131 1.00 56.25 292 ASP A CA 1
ATOM 2187 C C . ASP A 1 292 ? -2.346 23.944 8.362 1.00 56.25 292 ASP A C 1
ATOM 2189 O O . ASP A 1 292 ? -1.467 23.788 7.518 1.00 56.25 292 ASP A O 1
ATOM 2193 N N . SER A 1 293 ? -2.090 24.534 9.532 1.00 62.62 293 SER A N 1
ATOM 2194 C CA . SER A 1 293 ? -0.790 25.065 9.954 1.00 62.62 293 SER A CA 1
ATOM 2195 C C . SER A 1 293 ? 0.022 24.117 10.848 1.00 62.62 293 SER A C 1
ATOM 2197 O O . SER A 1 293 ? 1.037 24.520 11.417 1.00 62.62 293 SER A O 1
ATOM 2199 N N . CYS A 1 294 ? -0.409 22.863 11.006 1.00 74.94 294 CYS A N 1
ATOM 2200 C CA . CYS A 1 294 ? 0.204 21.934 11.951 1.00 74.94 294 CYS A CA 1
ATOM 2201 C C . CYS A 1 294 ? 1.639 21.553 11.537 1.00 74.94 294 CYS A C 1
ATOM 2203 O O . CYS A 1 294 ? 1.875 20.665 10.719 1.00 74.94 294 CYS A O 1
ATOM 2205 N N . ALA A 1 295 ? 2.623 22.245 12.109 1.00 79.31 295 ALA A N 1
ATOM 2206 C CA . ALA A 1 295 ? 4.027 21.960 11.874 1.00 79.31 295 ALA A CA 1
ATOM 2207 C C . ALA A 1 295 ? 4.432 20.650 12.563 1.00 79.31 295 ALA A C 1
ATOM 2209 O O . ALA A 1 295 ? 4.222 20.469 13.761 1.00 79.31 295 ALA A O 1
ATOM 2210 N N . TYR A 1 296 ? 5.088 19.762 11.819 1.00 80.25 296 TYR A N 1
ATOM 2211 C CA . TYR A 1 296 ? 5.741 18.577 12.370 1.00 80.25 296 TYR A CA 1
ATOM 2212 C C . TYR A 1 296 ? 7.223 18.542 11.961 1.00 80.25 296 TYR A C 1
ATOM 2214 O O . TYR A 1 296 ? 7.579 18.989 10.855 1.00 80.25 296 TYR A O 1
ATOM 2222 N N . PRO A 1 297 ? 8.117 18.045 12.836 1.00 79.75 297 PRO A N 1
ATOM 2223 C CA . PRO A 1 297 ? 9.518 17.865 12.480 1.00 79.75 297 PRO A CA 1
ATOM 2224 C C . PRO A 1 297 ? 9.616 16.800 11.386 1.00 79.75 297 PRO A C 1
ATOM 2226 O O . PRO A 1 297 ? 8.925 15.784 11.452 1.00 79.75 297 PRO A O 1
ATOM 2229 N N . LYS A 1 298 ? 10.462 17.011 10.374 1.00 78.62 298 LYS A N 1
ATOM 2230 C CA . LYS A 1 298 ? 10.847 15.891 9.514 1.00 78.62 298 LYS A CA 1
ATOM 2231 C C . LYS A 1 298 ? 11.828 15.001 10.290 1.00 78.62 298 LYS A C 1
ATOM 2233 O O . LYS A 1 298 ? 12.467 15.444 11.244 1.00 78.62 298 LYS A O 1
ATOM 2238 N N . CYS A 1 299 ? 11.897 13.724 9.935 1.00 80.62 299 CYS A N 1
ATOM 2239 C CA . CYS A 1 299 ? 12.891 12.839 10.522 1.00 80.62 299 CYS A CA 1
ATOM 2240 C C . CYS A 1 299 ? 14.220 13.060 9.813 1.00 80.62 299 CYS A C 1
ATOM 2242 O O . CYS A 1 299 ? 14.293 12.870 8.593 1.00 80.62 299 CYS A O 1
ATOM 2244 N N . GLY A 1 300 ? 15.259 13.381 10.585 1.00 73.94 300 GLY A N 1
ATOM 2245 C CA . GLY A 1 300 ? 16.621 13.438 10.073 1.00 73.94 300 GLY A CA 1
ATOM 2246 C C . GLY A 1 300 ? 16.996 12.161 9.320 1.00 73.94 300 GLY A C 1
ATOM 2247 O O . GLY A 1 300 ? 16.489 11.069 9.606 1.00 73.94 300 GLY A O 1
ATOM 2248 N N . SER A 1 301 ? 17.899 12.296 8.346 1.00 64.94 301 SER A N 1
ATOM 2249 C CA . SER A 1 301 ? 18.508 11.144 7.673 1.00 64.94 301 SER A CA 1
ATOM 2250 C C . SER A 1 301 ? 18.991 10.111 8.704 1.00 64.94 301 SER A C 1
ATOM 2252 O O . SER A 1 301 ? 19.438 10.482 9.789 1.00 64.94 301 SER A O 1
ATOM 2254 N N . ASN A 1 302 ? 18.894 8.808 8.396 1.00 56.75 302 ASN A N 1
ATOM 2255 C CA . ASN A 1 302 ? 19.387 7.749 9.287 1.00 56.75 302 ASN A CA 1
ATOM 2256 C C . ASN A 1 302 ? 20.910 7.882 9.324 1.00 56.75 302 ASN A C 1
ATOM 2258 O O . ASN A 1 302 ? 21.619 7.181 8.609 1.00 56.75 302 ASN A O 1
ATOM 2262 N N . GLN A 1 303 ? 21.439 8.756 10.171 1.00 44.06 303 GLN A N 1
ATOM 2263 C CA . GLN A 1 303 ? 22.836 8.732 10.562 1.00 44.06 303 GLN A CA 1
ATOM 2264 C C . GLN A 1 303 ? 23.061 7.589 11.558 1.00 44.06 303 GLN A C 1
ATOM 2266 O O . GLN A 1 303 ? 23.791 7.725 12.534 1.00 44.06 303 GLN A O 1
ATOM 2271 N N . ARG A 1 304 ? 22.532 6.390 11.268 1.00 48.19 304 ARG A N 1
ATOM 2272 C CA . ARG A 1 304 ? 23.352 5.208 11.517 1.00 48.19 304 ARG A CA 1
ATOM 2273 C C . ARG A 1 304 ? 24.501 5.314 10.530 1.00 48.19 304 ARG A C 1
ATOM 2275 O O . ARG A 1 304 ? 24.481 4.709 9.460 1.00 48.19 304 ARG A O 1
ATOM 2282 N N . SER A 1 305 ? 25.477 6.142 10.894 1.00 41.50 305 SER A N 1
ATOM 2283 C CA . SER A 1 305 ? 26.843 5.981 10.457 1.00 41.50 305 SER A CA 1
ATOM 2284 C C . SER A 1 305 ? 27.116 4.486 10.553 1.00 41.50 305 SER A C 1
ATOM 2286 O O . SER A 1 305 ? 27.146 3.888 11.627 1.00 41.50 305 SER A O 1
ATOM 2288 N N . ARG A 1 306 ? 27.224 3.832 9.396 1.00 42.22 306 ARG A N 1
ATOM 2289 C CA . ARG A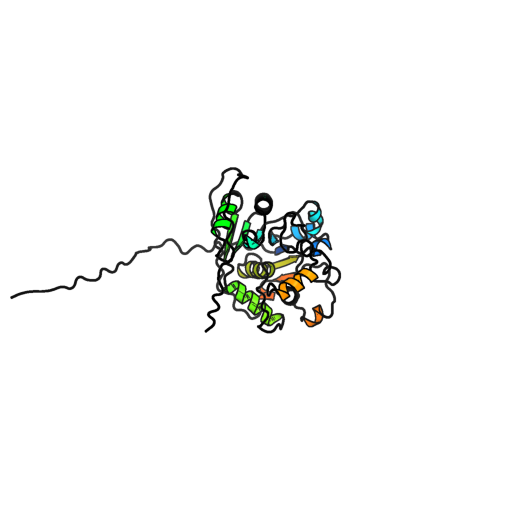 1 306 ? 28.019 2.620 9.318 1.00 42.22 306 ARG A CA 1
ATOM 2290 C C . ARG A 1 306 ? 29.421 3.092 9.669 1.00 42.22 306 ARG A C 1
ATOM 2292 O O . ARG A 1 306 ? 30.183 3.472 8.789 1.00 42.22 306 ARG A O 1
ATOM 2299 N N . THR A 1 307 ? 29.740 3.137 10.957 1.00 41.34 307 THR A N 1
ATOM 2300 C CA . THR A 1 307 ? 31.112 3.054 11.425 1.00 41.34 307 THR A CA 1
ATOM 2301 C C . THR A 1 307 ? 31.588 1.672 11.006 1.00 41.34 307 THR A C 1
ATOM 2303 O O . THR A 1 307 ? 31.557 0.706 11.758 1.00 41.34 307 THR A O 1
ATOM 2306 N N . THR A 1 308 ? 31.966 1.543 9.736 1.00 42.72 308 THR A N 1
ATOM 2307 C CA . THR A 1 308 ? 32.886 0.497 9.326 1.00 42.72 308 THR A CA 1
ATOM 2308 C C . THR A 1 308 ? 34.184 0.830 10.039 1.00 42.72 308 THR A C 1
ATOM 2310 O O . THR A 1 308 ? 34.972 1.640 9.550 1.00 42.72 308 THR A O 1
ATOM 2313 N N . SER A 1 309 ? 34.377 0.273 11.233 1.00 38.50 309 SER A N 1
ATOM 2314 C CA . SER A 1 309 ? 35.710 0.127 11.790 1.00 38.50 309 SER A CA 1
ATOM 2315 C C . SER A 1 309 ? 36.485 -0.719 10.785 1.00 38.50 309 SER A C 1
ATOM 2317 O O . SER A 1 309 ? 36.305 -1.933 10.714 1.00 38.50 309 SER A O 1
ATOM 2319 N N . LYS A 1 310 ? 37.278 -0.063 9.937 1.00 43.12 310 LYS A N 1
ATOM 2320 C CA . LYS A 1 310 ? 38.414 -0.717 9.302 1.00 43.12 310 LYS A CA 1
ATOM 2321 C C . LYS A 1 310 ? 39.397 -1.001 10.437 1.00 43.12 310 LYS A C 1
ATOM 2323 O O . LYS A 1 310 ? 40.072 -0.081 10.891 1.00 43.12 310 LYS A O 1
ATOM 2328 N N . GLY A 1 311 ? 39.337 -2.221 10.959 1.00 50.84 311 GLY A N 1
ATOM 2329 C CA . GLY A 1 311 ? 40.445 -2.874 11.648 1.00 50.84 311 GLY A CA 1
ATOM 2330 C C . GLY A 1 311 ? 41.139 -3.783 10.653 1.00 50.84 311 GLY A C 1
ATOM 2331 O O . GLY A 1 311 ? 40.408 -4.342 9.801 1.00 50.84 311 GLY A O 1
#

Radius of gyration: 22.94 Å; chains: 1; bounding box: 58×50×99 Å

InterPro domains:
  IPR001675 Glycosyl transferase family 29 [PF00777] (23-208)
  IPR038578 GT29-like superfamiliy [G3DSA:3.90.1480.20] (14-247)
  IPR050943 Glycosyltransferase 29 (Sialyltransferase) [PTHR11987] (23-242)

Secondary structure (DSSP, 8-state):
-----PPPP-----------------------EEEEE--BGGGGGS--HHHHHTSSEEEEESS----GGGHHHH-S--SEEEEEGGGGBGGGT--HHHHHHHHHHHHHH-SEEEEEE-GGGHHHHHHHHHT-TT-EEEEEE--HHHHHHHHHHHHHHH---TT--PPPPHHHHHHHHHHHHTS-SEEEEES----TTTTTSBSBSS--TT--TTTT-BHHHHHHHHHHTT---HHHHHHHHHT--HHHHHT----TT--EEEEHHHHHTT-PPPS----EE----------TT---PPBPP----------

Sequence (311 aa):
MWSSARRPGVVSLLLLATARGAPQKPTIKSLGTCSVVSTSGQLAAHEDGARIDAANAVVRLGWGATTPAMVAYIGNRTDLRLASNTAFNENRNVSRAVVHAAMRTMSEGSRVLIFTLSGWCMPAVHAVAGCYSGLDVAYVPTSDVLIRVAQRSLHRHAGVPGTARGLPTTGLISIFYLLLSGMCDTLQLWGFYDDRTTLNMSYHHFTSGEGTEGDNETTVAMYVRKLQIGGHDFASEHAMLLNRSIDRLRRGIGAVGRPLVLTRASLLHGEAAPRTIPAAVEARPARPSLNDSCAYPKCGSNQRSRTTSKG

pLDDT: mean 72.26, std 19.43, range [31.3, 97.44]

Foldseek 3Di:
DDDDDDDPDPPPPPPPPDDPDDPPQPLQPALEEEEEEEQFLLLVVAQCLVVNVPGSAYEYEAQDACDPVCCSRNNLAHAEYEYELCCLAVVQQNDPVSVLVSVVSCLVHYAEYEYADDPQRVQQVVLSVVLRQRYFYWYADVPVVLQVLLLVLLCVQQVDPNPLLATADSSSSVVSCCLLQSRYQKYFYHNLADAPVQQQGQRGSDQPPGRGPRSPPGNVRVCVVCSVVSYHNSLSVSCSLVSPHSVDVVVDDDDPDGTRMDGSVNSCVPPDRPPHRRIDGDDDDDDDDRDPPRDGRRRYDPPPPPPPPPD

Organism: NCBI:txid221442